Protein AF-A0A382VWQ9-F1 (afdb_monomer)

Radius of gyration: 24.29 Å; Cα contacts (8 Å, |Δi|>4): 145; chains: 1; bounding box: 54×50×61 Å

pLDDT: mean 84.87, std 8.92, range [50.97, 96.0]

Solvent-accessible surface area (backbone atoms only — not comparable to full-atom values): 10966 Å² total; per-residue (Å²): 132,63,51,61,53,52,34,53,33,26,43,61,72,69,50,54,58,64,64,40,56,69,62,52,49,75,75,44,41,83,85,56,46,65,60,52,50,49,40,50,57,38,24,76,74,66,79,39,64,62,52,74,70,57,49,43,72,78,39,71,85,63,73,88,60,89,69,90,72,61,56,67,60,38,51,55,52,28,43,56,52,33,52,50,51,53,50,51,50,50,53,53,53,28,52,53,31,36,74,76,59,33,67,69,51,15,52,53,51,44,54,56,50,49,54,48,49,51,59,73,66,50,68,71,68,76,74,52,70,78,81,47,44,62,62,54,50,52,53,53,49,53,57,72,70,45,91,56,83,73,40,82,27,53,72,76,84,43,68,71,57,27,70,75,61,21,21,53,49,94,88,69,84,86,80,92,84,72,68,91,91,72,80,118

Mean predicted aligned error: 11.01 Å

Foldseek 3Di:
DDLVLLLLLLCQVVFCVVVCVLQVLLLLDDDCNVVVVVQVVCCVVPVTGDHPVVCCVVPVPRDHDDHDDHSVVSSVVSLVVSLVVQVVVLVVVLVVCCVPVNDVRSVVSSVVVVVVSCVSSPRPNVPPCVVCVVVVVVVVVVLVPDPLVQQPEDAPPDVVCCVVVSYDDPPDDDDDDDDPPPPD

Nearest PDB structures (foldseek):
  4zc0-assembly1_A  TM=6.400E-01  e=3.750E-03  Helicobacter pylori

Sequence (184 aa):
VNYEVKLLNAVLDSGDYVSCQSENVGQVFLNYKDIWSFISGHYDKHSKTPAKSEIKAHFPDFEYLTTTEPLAYYIDQARQESMSAQTRELIVNTHEMLKSGGPKTALNFLLSNANKLVKETTNLKDTDLVGEWQDRVDELREISQSDNHGIVGVPSGISVIDAEFGGWQAGDFVILLGWTGVGK

InterPro domains:
  IPR027417 P-loop containing nucleoside triphosphate hydrolase [G3DSA:3.40.50.300] (132-184)

Secondary structure (DSSP, 8-state):
--HHHHHHHHHHHH--HHHHHHTTGGGT-SS-HHHHHHHHHHHHHHSSPPPHHHHHHH-TTPPP----S-HHHHHHHHHHHHHHHHHHHHHHHHHHHHHHHHHHHHHHHHHHHHHHHHHHHS------TTTTHHHHHHHHHHHHHSSSTT--SB--S-HHHHHHH-SBPTT--------TTS--

Organism: NCBI:txid408172

Structure (mmCIF, N/CA/C/O backbone):
data_AF-A0A382VWQ9-F1
#
_entry.id   AF-A0A382VWQ9-F1
#
loop_
_atom_site.group_PDB
_atom_site.id
_atom_site.type_symbol
_atom_site.label_atom_id
_atom_site.label_alt_id
_atom_site.label_comp_id
_atom_site.label_asym_id
_atom_site.label_entity_id
_atom_site.label_seq_id
_atom_site.pdbx_PDB_ins_code
_atom_site.Cartn_x
_atom_site.Cartn_y
_atom_site.Cartn_z
_atom_site.occupancy
_atom_site.B_iso_or_equiv
_atom_site.auth_seq_id
_atom_site.auth_comp_id
_atom_site.auth_asym_id
_atom_site.auth_atom_id
_atom_site.pdbx_PDB_model_num
ATOM 1 N N . VAL A 1 1 ? -11.677 16.359 6.443 1.00 59.44 1 VAL A N 1
ATOM 2 C CA . VAL A 1 1 ? -11.833 15.162 7.304 1.00 59.44 1 VAL A CA 1
ATOM 3 C C . VAL A 1 1 ? -10.890 14.094 6.787 1.00 59.44 1 VAL A C 1
ATOM 5 O O . VAL A 1 1 ? -10.944 13.813 5.594 1.00 59.44 1 VAL A O 1
ATOM 8 N N . ASN A 1 2 ? -10.002 13.585 7.640 1.00 85.44 2 ASN A N 1
ATOM 9 C CA . ASN A 1 2 ? -8.957 12.626 7.275 1.00 85.44 2 ASN A CA 1
ATOM 10 C C . ASN A 1 2 ? -9.575 11.289 6.808 1.00 85.44 2 ASN A C 1
ATOM 12 O O . ASN A 1 2 ? -10.508 10.796 7.444 1.00 85.44 2 ASN A O 1
ATOM 16 N N . TYR A 1 3 ? -9.092 10.728 5.694 1.00 88.88 3 TYR A N 1
ATOM 17 C CA . TYR A 1 3 ? -9.596 9.463 5.146 1.00 88.88 3 TYR A CA 1
ATOM 18 C C . TYR A 1 3 ? -9.337 8.285 6.097 1.00 88.88 3 TYR A C 1
ATOM 20 O O . TYR A 1 3 ? -10.183 7.403 6.211 1.00 88.88 3 TYR A O 1
ATOM 28 N N . GLU A 1 4 ? -8.227 8.309 6.843 1.00 90.62 4 GLU A N 1
ATOM 29 C CA . GLU A 1 4 ? -7.848 7.248 7.787 1.00 90.62 4 GLU A CA 1
ATOM 30 C C . GLU A 1 4 ? -8.859 7.134 8.929 1.00 90.62 4 GLU A C 1
ATOM 32 O O . GLU A 1 4 ? -9.309 6.042 9.263 1.00 90.62 4 GLU A O 1
ATOM 37 N N . VAL A 1 5 ? -9.291 8.276 9.473 1.00 90.94 5 VAL A N 1
ATOM 38 C CA . VAL A 1 5 ? -10.292 8.336 10.548 1.00 90.94 5 VAL A CA 1
ATOM 39 C C . VAL A 1 5 ? -11.646 7.823 10.060 1.00 90.94 5 VAL A C 1
ATOM 41 O O . VAL A 1 5 ? -12.319 7.083 10.778 1.00 90.94 5 VAL A O 1
ATOM 44 N N . LYS A 1 6 ? -12.051 8.176 8.832 1.00 90.88 6 LYS A N 1
ATOM 45 C CA . LYS A 1 6 ? -13.298 7.670 8.235 1.00 90.88 6 LYS A CA 1
ATOM 46 C C . LYS A 1 6 ? -13.264 6.156 8.069 1.00 90.88 6 LYS A C 1
ATOM 48 O O . LYS A 1 6 ? -14.212 5.490 8.468 1.00 90.88 6 LYS A O 1
ATOM 53 N N . LEU A 1 7 ? -12.170 5.629 7.523 1.00 90.81 7 LEU A N 1
ATOM 54 C CA . LEU A 1 7 ? -11.991 4.199 7.314 1.00 90.81 7 LEU A CA 1
ATOM 55 C C . LEU A 1 7 ? -11.993 3.438 8.645 1.00 90.81 7 LEU A C 1
ATOM 57 O O . LEU A 1 7 ? -12.735 2.475 8.783 1.00 90.81 7 LEU A O 1
ATOM 61 N N . LEU A 1 8 ? -11.248 3.899 9.654 1.00 91.12 8 LEU A N 1
ATOM 62 C CA . LEU A 1 8 ? -11.248 3.269 10.979 1.00 91.12 8 LEU A CA 1
ATOM 63 C C . LEU A 1 8 ? -12.646 3.248 11.603 1.00 91.12 8 LEU A C 1
ATOM 65 O O . LEU A 1 8 ? -13.060 2.222 12.134 1.00 91.12 8 LEU A O 1
ATOM 69 N N . ASN A 1 9 ? -13.405 4.341 11.502 1.00 90.38 9 ASN A N 1
ATOM 70 C CA . ASN A 1 9 ? -14.786 4.348 11.981 1.00 90.38 9 ASN A CA 1
ATOM 71 C C . ASN A 1 9 ? -15.680 3.377 11.188 1.00 90.38 9 ASN A C 1
ATOM 73 O O . ASN A 1 9 ? -16.457 2.661 11.812 1.00 90.38 9 ASN A O 1
ATOM 77 N N . ALA A 1 10 ? -15.517 3.273 9.863 1.00 90.44 10 ALA A N 1
ATOM 78 C CA . ALA A 1 10 ? -16.259 2.319 9.030 1.00 90.44 10 ALA A CA 1
ATOM 79 C C . ALA A 1 10 ? -15.973 0.859 9.415 1.00 90.44 10 ALA A C 1
ATOM 81 O O . ALA A 1 10 ? -16.886 0.032 9.465 1.00 90.44 10 ALA A O 1
ATOM 82 N N . VAL A 1 11 ? -14.716 0.535 9.734 1.00 90.38 11 VAL A N 1
ATOM 83 C CA . VAL A 1 11 ? -14.319 -0.798 10.220 1.00 90.38 11 VAL A CA 1
ATOM 84 C C . VAL A 1 11 ? -14.976 -1.104 11.564 1.00 90.38 11 VAL A C 1
ATOM 86 O O . VAL A 1 11 ? -15.467 -2.209 11.784 1.00 90.38 11 VAL A O 1
ATOM 89 N N . LEU A 1 12 ? -15.018 -0.126 12.469 1.00 88.69 12 LEU A N 1
ATOM 90 C CA . LEU A 1 12 ? -15.629 -0.300 13.788 1.00 88.69 12 LEU A CA 1
ATOM 91 C C . LEU A 1 12 ? -17.156 -0.397 13.728 1.00 88.69 12 LEU A C 1
ATOM 93 O O . LEU A 1 12 ? -17.739 -1.107 14.543 1.00 88.69 12 LEU A O 1
ATOM 97 N N . ASP A 1 13 ? -17.789 0.306 12.788 1.00 87.38 13 ASP A N 1
ATOM 98 C CA . ASP A 1 13 ? -19.239 0.273 12.573 1.00 87.38 13 ASP A CA 1
ATOM 99 C C . ASP A 1 13 ? -19.692 -1.036 11.915 1.00 87.38 13 ASP A C 1
ATOM 101 O O . ASP A 1 13 ? -20.676 -1.635 12.346 1.00 87.38 13 ASP A O 1
ATOM 105 N N . SER A 1 14 ? -18.967 -1.501 10.895 1.00 86.31 14 SER A N 1
ATOM 106 C CA . SER A 1 14 ? -19.277 -2.753 10.192 1.00 86.31 14 SER A CA 1
ATOM 107 C C . SER A 1 14 ? -18.896 -3.999 10.995 1.00 86.31 14 SER A C 1
ATOM 109 O O . SER A 1 14 ? -19.592 -5.010 10.933 1.00 86.31 14 SER A O 1
ATOM 111 N N . GLY A 1 15 ? -17.790 -3.941 11.743 1.00 83.50 15 GLY A N 1
ATOM 112 C CA . GLY A 1 15 ? -17.202 -5.096 12.421 1.00 83.50 15 GLY A CA 1
ATOM 113 C C . GLY A 1 15 ? -16.550 -6.114 11.480 1.00 83.50 15 GLY A C 1
ATOM 114 O O . GLY A 1 15 ? -16.093 -7.157 11.949 1.00 83.50 15 GLY A O 1
ATOM 115 N N . ASP A 1 16 ? -16.482 -5.826 10.179 1.00 84.31 16 ASP A N 1
ATOM 116 C CA . ASP A 1 16 ? -15.959 -6.739 9.166 1.00 84.31 16 ASP A CA 1
ATOM 117 C C . ASP A 1 16 ? -14.444 -6.573 8.991 1.00 84.31 16 ASP A C 1
ATOM 119 O O . ASP A 1 16 ? -13.941 -5.937 8.065 1.00 84.31 16 ASP A O 1
ATOM 123 N N . TYR A 1 17 ? -13.701 -7.142 9.938 1.00 86.25 17 TYR A N 1
ATOM 124 C CA . TYR A 1 17 ? -12.242 -7.168 9.875 1.00 86.25 17 TYR A CA 1
ATOM 125 C C . TYR A 1 17 ? -11.716 -8.087 8.765 1.00 86.25 17 TYR A C 1
ATOM 127 O O . TYR A 1 17 ? -10.668 -7.803 8.188 1.00 86.25 17 TYR A O 1
ATOM 135 N N . VAL A 1 18 ? -12.433 -9.174 8.460 1.00 84.44 18 VAL A N 1
ATOM 136 C CA . VAL A 1 18 ? -11.988 -10.193 7.498 1.00 84.44 18 VAL A CA 1
ATOM 137 C C . VAL A 1 18 ? -11.861 -9.581 6.111 1.00 84.44 18 VAL A C 1
ATOM 139 O O . VAL A 1 18 ? -10.798 -9.701 5.503 1.00 84.44 18 VAL A O 1
ATOM 142 N N . SER A 1 19 ? -12.882 -8.843 5.665 1.00 83.50 19 SER A N 1
ATOM 143 C CA . SER A 1 19 ? -12.830 -8.132 4.385 1.00 83.50 19 SER A CA 1
ATOM 144 C C . SER A 1 19 ? -11.697 -7.107 4.353 1.00 83.50 19 SER A C 1
ATOM 146 O O . SER A 1 19 ? -10.987 -7.000 3.361 1.00 83.50 19 SER A O 1
ATOM 148 N N . CYS A 1 20 ? -11.435 -6.390 5.451 1.00 84.94 20 CYS A N 1
ATOM 149 C CA . CYS A 1 20 ? -10.292 -5.473 5.509 1.00 84.94 20 CYS A CA 1
ATOM 150 C C . CYS A 1 20 ? -8.934 -6.179 5.436 1.00 84.94 20 CYS A C 1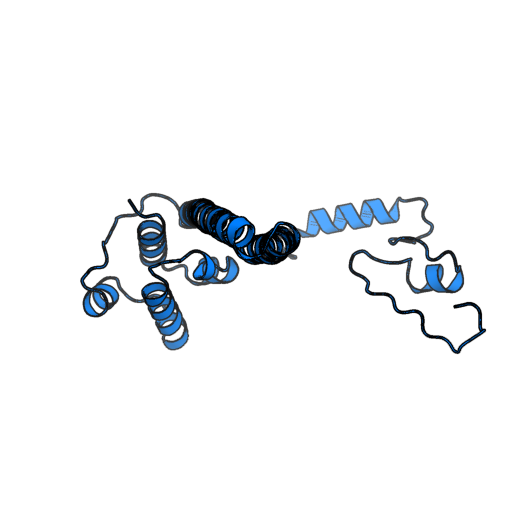
ATOM 152 O O . CYS A 1 20 ? -7.969 -5.607 4.920 1.00 84.94 20 CYS A O 1
ATOM 154 N N . GLN A 1 21 ? -8.834 -7.392 5.975 1.00 82.31 21 GLN A N 1
ATOM 155 C CA . GLN A 1 21 ? -7.600 -8.160 5.956 1.00 82.31 21 GLN A CA 1
ATOM 156 C C . GLN A 1 21 ? -7.326 -8.753 4.573 1.00 82.31 21 GLN A C 1
ATOM 158 O O . GLN A 1 21 ? -6.201 -8.613 4.093 1.00 82.31 21 GLN A O 1
ATOM 163 N N . SER A 1 22 ? -8.336 -9.321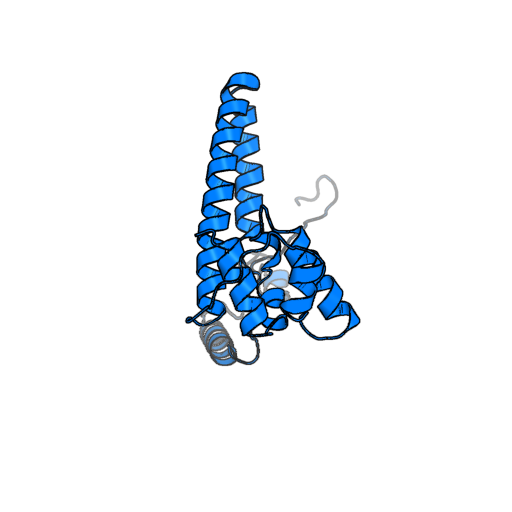 3.902 1.00 79.25 22 SER A N 1
ATOM 164 C CA . SER A 1 22 ? -8.213 -9.772 2.503 1.00 79.25 22 SER A CA 1
ATOM 165 C C . SER A 1 22 ? -7.846 -8.619 1.570 1.00 79.25 22 SER A C 1
ATOM 167 O O . SER A 1 22 ? -7.093 -8.771 0.616 1.00 79.25 22 SER A O 1
ATOM 169 N N . GLU A 1 23 ? -8.325 -7.423 1.891 1.00 80.25 23 GLU A N 1
ATOM 170 C CA . GLU A 1 23 ? -8.054 -6.196 1.154 1.00 80.25 23 GLU A CA 1
ATOM 171 C C . GLU A 1 23 ? -6.753 -5.478 1.564 1.00 80.25 23 GLU A C 1
ATOM 173 O O . GLU A 1 23 ? -6.473 -4.384 1.069 1.00 80.25 23 GLU A O 1
ATOM 178 N N . ASN A 1 24 ? -5.954 -6.069 2.461 1.00 81.50 24 ASN A N 1
ATOM 179 C CA . ASN A 1 24 ? -4.677 -5.539 2.955 1.00 81.50 24 ASN A CA 1
ATOM 180 C C . ASN A 1 24 ? -4.737 -4.056 3.386 1.00 81.50 24 ASN A C 1
ATOM 182 O O . ASN A 1 24 ? -3.814 -3.265 3.167 1.00 81.50 24 ASN A O 1
ATOM 186 N N . VAL A 1 25 ? -5.839 -3.668 4.033 1.00 85.19 25 VAL A N 1
ATOM 187 C CA . VAL A 1 25 ? -6.146 -2.274 4.397 1.00 85.19 25 VAL A CA 1
ATOM 188 C C . VAL A 1 25 ? -5.096 -1.664 5.339 1.00 85.19 25 VAL A C 1
ATOM 190 O O . VAL A 1 25 ? -4.914 -0.449 5.371 1.00 85.19 25 VAL A O 1
ATOM 193 N N . GLY A 1 26 ? -4.325 -2.490 6.051 1.00 82.94 26 GLY A N 1
ATOM 194 C CA . GLY A 1 26 ? -3.261 -2.037 6.949 1.00 82.94 26 GLY A CA 1
ATOM 195 C C . GLY A 1 26 ? -2.188 -1.156 6.295 1.00 82.94 26 GLY A C 1
ATOM 196 O O . GLY A 1 26 ? -1.625 -0.297 6.973 1.00 82.94 26 GLY A O 1
ATOM 197 N N . GLN A 1 27 ? -1.925 -1.312 4.991 1.00 82.81 27 GLN A N 1
ATOM 198 C CA . GLN A 1 27 ? -0.928 -0.497 4.272 1.00 82.81 27 GLN A CA 1
ATOM 199 C C . GLN A 1 27 ? -1.409 0.926 3.966 1.00 82.81 27 GLN A C 1
ATOM 201 O O . GLN A 1 27 ? -0.611 1.805 3.651 1.00 82.81 27 GLN A O 1
ATOM 206 N N . VAL A 1 28 ? -2.717 1.163 4.061 1.00 86.62 28 VAL A N 1
ATOM 207 C CA . VAL A 1 28 ? -3.342 2.437 3.701 1.00 86.62 28 VAL A CA 1
ATOM 208 C C . VAL A 1 28 ? -3.108 3.501 4.777 1.00 86.62 28 VAL A C 1
ATOM 210 O O . VAL A 1 28 ? -3.023 4.691 4.462 1.00 86.62 28 VAL A O 1
ATOM 213 N N . PHE A 1 29 ? -2.973 3.088 6.038 1.00 89.56 29 PHE A N 1
ATOM 214 C CA . PHE A 1 29 ? -2.760 3.994 7.163 1.00 89.56 29 PHE A CA 1
ATOM 215 C C . PHE A 1 29 ? -1.327 4.516 7.179 1.00 89.56 29 PHE A C 1
ATOM 217 O O . PHE A 1 29 ? -0.384 3.733 7.230 1.00 89.56 29 PHE A O 1
ATOM 224 N N . LEU A 1 30 ? -1.151 5.833 7.190 1.00 86.25 30 LEU A N 1
ATOM 225 C CA . LEU A 1 30 ? 0.144 6.490 7.338 1.00 86.25 30 LEU A CA 1
ATOM 226 C C . LEU A 1 30 ? 0.352 6.941 8.783 1.00 86.25 30 LEU A C 1
ATOM 228 O O . LEU A 1 30 ? 1.409 6.672 9.352 1.00 86.25 30 LEU A O 1
ATOM 232 N N . ASN A 1 31 ? -0.665 7.566 9.385 1.00 88.44 31 ASN A N 1
ATOM 233 C CA . ASN A 1 31 ? -0.569 8.183 10.709 1.00 88.44 31 ASN A CA 1
ATOM 234 C C . ASN A 1 31 ? -1.266 7.370 11.806 1.00 88.44 31 ASN A C 1
ATOM 236 O O . ASN A 1 31 ? -0.809 7.397 12.941 1.00 88.44 31 ASN A O 1
ATOM 240 N N . TYR A 1 32 ? -2.323 6.622 11.477 1.00 90.19 32 TYR A N 1
ATOM 241 C CA . TYR A 1 32 ? -3.107 5.844 12.450 1.00 90.19 32 TYR A CA 1
ATOM 242 C C . TYR A 1 32 ? -2.791 4.334 12.436 1.00 90.19 32 TYR A C 1
ATOM 244 O O . TYR A 1 32 ? -3.661 3.485 12.659 1.00 90.19 32 TYR A O 1
ATOM 252 N N . LYS A 1 33 ? -1.532 3.973 12.143 1.00 90.00 33 LYS A N 1
ATOM 253 C CA . LYS A 1 33 ? -1.067 2.569 12.113 1.00 90.00 33 LYS A CA 1
ATOM 254 C C . LYS A 1 33 ? -1.152 1.886 13.478 1.00 90.00 33 LYS A C 1
ATOM 256 O O . LYS A 1 33 ? -1.355 0.676 13.555 1.00 90.00 33 LYS A O 1
ATOM 261 N N . ASP A 1 34 ? -0.974 2.648 14.545 1.00 91.06 34 ASP A N 1
ATOM 262 C CA . ASP A 1 34 ? -1.082 2.220 15.937 1.00 91.06 34 ASP A CA 1
ATOM 263 C C . ASP A 1 34 ? -2.503 1.757 16.287 1.00 91.06 34 ASP A C 1
ATOM 265 O O . ASP A 1 34 ? -2.676 0.661 16.826 1.00 91.06 34 ASP A O 1
ATOM 269 N N . ILE A 1 35 ? -3.519 2.527 15.890 1.00 91.06 35 ILE A N 1
ATOM 270 C CA . ILE A 1 35 ? -4.930 2.176 16.088 1.00 91.06 35 ILE A CA 1
ATOM 271 C C . ILE A 1 35 ? -5.283 0.924 15.283 1.00 91.06 35 ILE A C 1
ATOM 273 O O . ILE A 1 35 ? -5.888 -0.005 15.819 1.00 91.06 35 ILE A O 1
ATOM 277 N N . TRP A 1 36 ? -4.863 0.849 14.016 1.00 91.38 36 TRP A N 1
ATOM 278 C CA . TRP A 1 36 ? -5.079 -0.351 13.201 1.00 91.38 36 TRP A CA 1
ATOM 279 C C . TRP A 1 36 ? -4.398 -1.595 13.794 1.00 91.38 36 TRP A C 1
ATOM 281 O O . TRP A 1 36 ? -4.982 -2.682 13.814 1.00 91.38 36 TRP A O 1
ATOM 291 N N . SER A 1 37 ? -3.181 -1.441 14.322 1.00 90.94 37 SER A N 1
ATOM 292 C CA . SER A 1 37 ? -2.446 -2.529 14.979 1.00 90.94 37 SER A CA 1
ATOM 293 C C . SER A 1 37 ? -3.148 -2.999 16.253 1.00 90.94 37 SER A C 1
ATOM 295 O O . SER A 1 37 ? -3.191 -4.199 16.523 1.00 90.94 37 SER A O 1
ATOM 297 N N . PHE A 1 38 ? -3.750 -2.081 17.014 1.00 91.12 38 PHE A N 1
ATOM 298 C CA . PHE A 1 38 ? -4.579 -2.421 18.169 1.00 91.12 38 PHE A CA 1
ATOM 299 C C . PHE A 1 38 ? -5.838 -3.199 17.764 1.00 91.12 38 PHE A C 1
ATOM 301 O O . PHE A 1 38 ? -6.138 -4.229 18.367 1.00 91.12 38 PHE A O 1
ATOM 308 N N . ILE A 1 39 ? -6.541 -2.755 16.715 1.00 90.12 39 ILE A N 1
ATOM 309 C CA . ILE A 1 39 ? -7.722 -3.450 16.177 1.00 90.12 39 ILE A CA 1
ATOM 310 C C . ILE A 1 39 ? -7.356 -4.864 15.725 1.00 90.12 39 ILE A C 1
ATOM 312 O O . ILE A 1 39 ? -8.021 -5.818 16.126 1.00 90.12 39 ILE A O 1
ATOM 316 N N . SER A 1 40 ? -6.278 -4.994 14.950 1.00 89.19 40 SER A N 1
ATOM 317 C CA . SER A 1 40 ? -5.781 -6.283 14.459 1.00 89.19 40 SER A CA 1
ATOM 318 C C . SER A 1 40 ? -5.418 -7.211 15.618 1.00 89.19 40 SER A C 1
ATOM 320 O O . SER A 1 40 ? -5.946 -8.312 15.718 1.00 89.19 40 SER A O 1
ATOM 322 N N . GLY A 1 41 ? -4.622 -6.731 16.579 1.00 89.56 41 GLY A N 1
ATOM 323 C CA . GLY A 1 41 ? -4.218 -7.532 17.735 1.00 89.56 41 GLY A CA 1
ATOM 324 C C . GLY A 1 41 ? -5.374 -7.918 18.667 1.00 89.56 41 GLY A C 1
ATOM 325 O O . GLY A 1 41 ? -5.314 -8.961 19.320 1.00 89.56 41 GLY A O 1
ATOM 326 N N . HIS A 1 42 ? -6.430 -7.104 18.747 1.00 90.56 42 HIS A N 1
ATOM 327 C CA . HIS A 1 42 ? -7.647 -7.461 19.476 1.00 90.56 42 HIS A CA 1
ATOM 328 C C . HIS A 1 42 ? -8.451 -8.529 18.724 1.00 90.56 42 HIS A 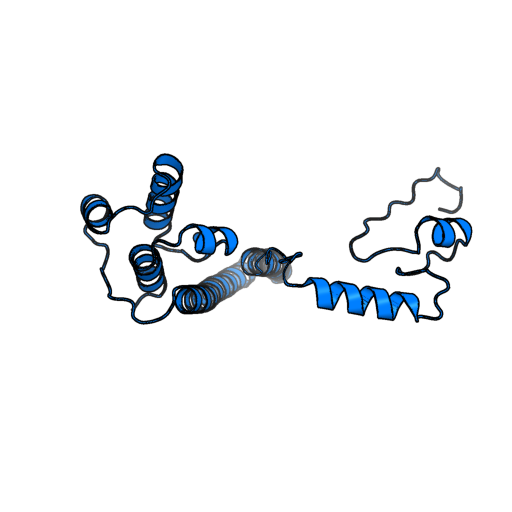C 1
ATOM 330 O O . HIS A 1 42 ? -8.914 -9.491 19.340 1.00 90.56 42 HIS A O 1
ATOM 336 N N . TYR A 1 43 ? -8.585 -8.393 17.402 1.00 89.75 43 TYR A N 1
ATOM 337 C CA . TYR A 1 43 ? -9.262 -9.382 16.568 1.00 89.75 43 TYR A CA 1
ATOM 338 C C . TYR A 1 43 ? -8.540 -10.735 16.597 1.00 89.75 43 TYR A C 1
ATOM 340 O O . TYR A 1 43 ? -9.190 -11.757 16.791 1.00 89.75 43 TYR A O 1
ATOM 348 N N . ASP A 1 44 ? -7.210 -10.755 16.541 1.00 87.88 44 ASP A N 1
ATOM 349 C CA . ASP A 1 44 ? -6.418 -11.989 16.620 1.00 87.88 44 ASP A CA 1
ATOM 350 C C . ASP A 1 44 ? -6.628 -12.745 17.944 1.00 87.88 44 ASP A C 1
ATOM 352 O O . ASP A 1 44 ? -6.631 -13.974 17.979 1.00 87.88 44 ASP A O 1
ATOM 356 N N . LYS A 1 45 ? -6.825 -12.020 19.053 1.00 90.44 45 LYS A N 1
ATOM 357 C CA . LYS A 1 45 ? -6.998 -12.612 20.391 1.00 90.44 45 LYS A CA 1
ATOM 358 C C . LYS A 1 45 ? -8.436 -13.001 20.714 1.00 90.44 45 LYS A C 1
ATOM 360 O O . LYS A 1 45 ? -8.656 -13.950 21.463 1.00 90.44 45 LYS A O 1
ATOM 365 N N . HIS A 1 46 ? -9.402 -12.235 20.217 1.00 88.88 46 HIS A N 1
ATOM 366 C CA . HIS A 1 46 ? -10.802 -12.330 20.638 1.00 88.88 46 HIS A CA 1
ATOM 367 C C . HIS A 1 46 ? -11.767 -12.651 19.489 1.00 88.88 46 HIS A C 1
ATOM 369 O O . HIS A 1 46 ? -12.971 -12.744 19.726 1.00 88.88 46 HIS A O 1
ATOM 375 N N . SER A 1 47 ? -11.260 -12.796 18.260 1.00 86.81 47 SER A N 1
ATOM 376 C CA . SER A 1 47 ? -12.021 -13.014 17.017 1.00 86.81 47 SER A CA 1
ATOM 377 C C . SER A 1 47 ? -13.154 -12.004 16.817 1.00 86.81 47 SER A C 1
ATOM 379 O O . SER A 1 47 ? -14.198 -12.316 16.246 1.00 86.81 47 SER A O 1
ATOM 381 N N . LYS A 1 48 ? -12.971 -10.792 17.350 1.00 86.69 48 LYS A N 1
ATOM 382 C CA . LYS A 1 48 ? -13.956 -9.715 17.312 1.00 86.69 48 LYS A CA 1
ATOM 383 C C . LYS A 1 48 ? -13.263 -8.362 17.316 1.00 86.69 48 LYS A C 1
ATOM 385 O O . LYS A 1 48 ? -12.263 -8.171 18.012 1.00 86.69 48 LYS A O 1
ATOM 390 N N . THR A 1 49 ? -13.815 -7.415 16.566 1.00 87.81 49 THR A N 1
ATOM 391 C CA . THR A 1 49 ? -13.347 -6.029 16.579 1.00 87.81 49 THR A CA 1
ATOM 392 C C . THR A 1 49 ? -13.568 -5.400 17.963 1.00 87.81 49 THR A C 1
ATOM 394 O O . THR A 1 49 ? -14.563 -5.700 18.636 1.00 87.81 49 THR A O 1
ATOM 397 N N . PRO A 1 50 ? -12.633 -4.558 18.438 1.00 88.12 50 PRO A N 1
ATOM 398 C CA . PRO A 1 50 ? -12.781 -3.874 19.717 1.00 88.12 50 PRO A CA 1
ATOM 399 C C . PRO A 1 50 ? -13.965 -2.901 19.678 1.00 88.12 50 PRO A C 1
ATOM 401 O O . PRO A 1 50 ? -14.272 -2.296 18.650 1.00 88.12 50 PRO A O 1
ATOM 404 N N . ALA A 1 51 ? -14.625 -2.719 20.821 1.00 87.06 51 ALA A N 1
ATOM 405 C CA . ALA A 1 51 ? -15.692 -1.734 20.940 1.00 87.06 51 ALA A CA 1
ATOM 406 C C . ALA A 1 51 ? -15.133 -0.302 20.868 1.00 87.06 51 ALA A C 1
ATOM 408 O O . ALA A 1 51 ? -14.035 -0.029 21.359 1.00 87.06 51 ALA A O 1
ATOM 409 N N . LYS A 1 52 ? -15.930 0.648 20.357 1.00 86.06 52 LYS A N 1
ATOM 410 C CA . LYS A 1 52 ? -15.568 2.081 20.336 1.00 86.06 52 LYS A CA 1
ATOM 411 C C . LYS A 1 52 ? -15.189 2.619 21.725 1.00 86.06 52 LYS A C 1
ATOM 413 O O . LYS A 1 52 ? -14.330 3.484 21.835 1.00 86.06 52 LYS A O 1
ATOM 418 N N . SER A 1 53 ? -15.793 2.094 22.793 1.00 83.75 53 SER A N 1
ATOM 419 C CA . SER A 1 53 ? -15.443 2.454 24.174 1.00 83.75 53 SER A CA 1
ATOM 420 C C . SER A 1 53 ? -14.013 2.065 24.552 1.00 83.75 53 SER A C 1
ATOM 422 O O . SER A 1 53 ? -13.348 2.828 25.244 1.00 83.75 53 SER A O 1
ATOM 424 N N . GLU A 1 54 ? -13.541 0.911 24.078 1.00 86.81 54 GLU A N 1
ATOM 425 C CA . GLU A 1 54 ? -12.203 0.396 24.375 1.00 86.81 54 GLU A CA 1
ATOM 426 C C . GLU A 1 54 ? -11.135 1.199 23.632 1.00 86.81 54 GLU A C 1
ATOM 428 O O . GLU A 1 54 ? -10.139 1.624 24.213 1.00 86.81 54 GLU A O 1
ATOM 433 N N . ILE A 1 55 ? -11.396 1.520 22.360 1.00 87.62 55 ILE A N 1
ATOM 434 C CA . ILE A 1 55 ? -10.521 2.411 21.591 1.00 87.62 55 ILE A CA 1
ATOM 435 C C . ILE A 1 55 ? -10.474 3.790 22.236 1.00 87.62 55 ILE A C 1
ATOM 437 O O . ILE A 1 55 ? -9.402 4.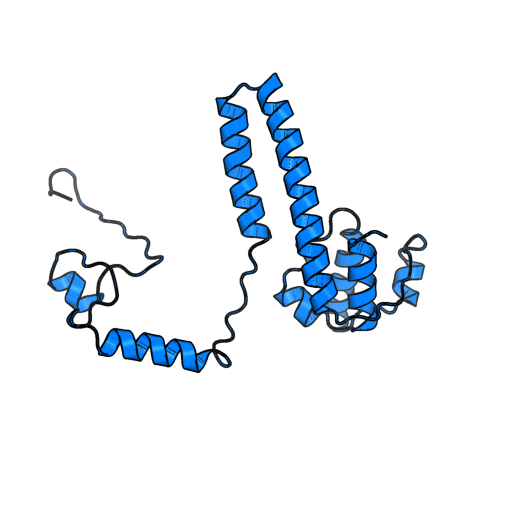367 22.319 1.00 87.62 55 ILE A O 1
ATOM 441 N N . LYS A 1 56 ? -11.587 4.308 22.763 1.00 87.44 56 LYS A N 1
ATOM 442 C CA . LYS A 1 56 ? -11.604 5.617 23.428 1.00 87.44 56 LYS A CA 1
ATOM 443 C C . LYS A 1 56 ? -10.777 5.627 24.714 1.00 87.44 56 LYS A C 1
ATOM 445 O O . LYS A 1 56 ? -10.211 6.661 25.053 1.00 87.44 56 LYS A O 1
ATOM 450 N N . ALA A 1 57 ? -10.710 4.500 25.421 1.00 87.88 57 ALA A N 1
ATOM 451 C CA . ALA A 1 57 ? -9.879 4.366 26.611 1.00 87.88 57 ALA A CA 1
ATOM 452 C C . ALA A 1 57 ? -8.380 4.363 26.263 1.00 87.88 57 ALA A C 1
ATOM 454 O O . ALA A 1 57 ? -7.591 4.989 26.968 1.00 87.88 57 ALA A O 1
ATOM 455 N N . HIS A 1 58 ? -7.999 3.702 25.167 1.00 87.31 58 HIS A N 1
ATOM 456 C CA . HIS A 1 58 ? -6.606 3.610 24.716 1.00 87.31 58 HIS A CA 1
ATOM 457 C C . HIS A 1 58 ? -6.132 4.808 23.875 1.00 87.31 58 HIS A C 1
ATOM 459 O O . HIS A 1 58 ? -4.964 5.180 23.947 1.00 87.31 58 HIS A O 1
ATOM 465 N N . PHE A 1 59 ? -7.036 5.426 23.117 1.00 89.88 59 PHE A N 1
ATOM 466 C CA . PHE A 1 59 ? -6.793 6.530 22.188 1.00 89.88 59 PHE A CA 1
ATOM 467 C C . PHE A 1 59 ? -7.849 7.632 22.405 1.00 89.88 59 PHE A C 1
ATOM 469 O O . PHE A 1 59 ? -8.830 7.720 21.659 1.00 89.88 59 PHE A O 1
ATOM 476 N N . PRO A 1 60 ? -7.677 8.483 23.435 1.00 84.00 60 PRO A N 1
ATOM 477 C CA . PRO A 1 60 ? -8.656 9.514 23.794 1.00 84.00 60 PRO A CA 1
ATOM 478 C C . PRO A 1 60 ? -8.852 10.575 22.707 1.00 84.00 60 PRO A C 1
ATOM 480 O O . PRO A 1 60 ? -9.948 11.117 22.572 1.00 84.00 60 PRO A O 1
ATOM 483 N N . ASP A 1 61 ? -7.800 10.835 21.928 1.00 85.19 61 ASP A N 1
ATOM 484 C CA . ASP A 1 61 ? -7.771 11.847 20.868 1.00 85.19 61 ASP A CA 1
ATOM 485 C C . ASP A 1 61 ? -8.379 11.351 19.542 1.00 85.19 61 ASP A C 1
ATOM 487 O O . ASP A 1 61 ? -8.436 12.097 18.563 1.00 85.19 61 ASP A O 1
ATOM 491 N N . PHE A 1 62 ? -8.830 10.091 19.476 1.00 87.00 62 PHE A N 1
ATOM 492 C CA . PHE A 1 62 ? -9.436 9.543 18.268 1.00 87.00 62 PHE A CA 1
ATOM 493 C C . PHE A 1 62 ? -10.842 10.117 18.036 1.00 87.00 62 PHE A C 1
ATOM 495 O O . PHE A 1 62 ? -11.723 10.045 18.896 1.00 87.00 62 PHE A O 1
ATOM 502 N N . GLU A 1 63 ? -11.060 10.674 16.844 1.00 85.75 63 GLU A N 1
ATOM 503 C CA . GLU A 1 63 ? -12.337 11.267 16.452 1.00 85.75 63 GLU A CA 1
ATOM 504 C C . GLU A 1 63 ? -13.323 10.185 15.985 1.00 85.75 63 GLU A C 1
ATOM 506 O O . GLU A 1 63 ? -13.054 9.408 15.064 1.00 85.75 63 GLU A O 1
ATOM 511 N N . TYR A 1 64 ? -14.500 10.159 16.609 1.00 83.69 64 TYR A N 1
ATOM 512 C CA . TYR A 1 64 ? -15.566 9.226 16.262 1.00 83.69 64 TYR A CA 1
ATOM 513 C C . TYR A 1 64 ? -16.533 9.865 15.280 1.00 83.69 64 TYR A C 1
ATOM 515 O O . TYR A 1 64 ? -17.189 10.860 15.590 1.00 83.69 64 TYR A O 1
ATOM 523 N N . LEU A 1 65 ? -16.643 9.250 14.111 1.00 84.62 65 LEU A N 1
ATOM 524 C CA . LEU A 1 65 ? -17.517 9.684 13.033 1.00 84.62 65 LEU A CA 1
ATOM 525 C C . LEU A 1 65 ? -18.573 8.612 12.780 1.00 84.62 65 LEU A C 1
ATOM 527 O O . LEU A 1 65 ? -18.302 7.419 12.911 1.00 84.62 65 LEU A O 1
ATOM 531 N N . THR A 1 66 ? -19.773 9.041 12.399 1.00 76.75 66 THR A N 1
ATOM 532 C CA . THR A 1 66 ? -20.790 8.125 11.880 1.00 76.75 66 THR A CA 1
ATOM 533 C C . THR A 1 66 ? -20.529 7.913 10.401 1.00 76.75 66 THR A C 1
ATOM 535 O O . THR A 1 66 ? -20.505 8.875 9.629 1.00 76.75 66 THR A O 1
ATOM 538 N N . THR A 1 67 ? -20.334 6.660 10.010 1.00 80.31 67 THR A N 1
ATOM 539 C CA . THR A 1 67 ? -20.207 6.284 8.605 1.00 80.31 67 THR A CA 1
ATOM 540 C C . THR A 1 67 ? -21.573 5.884 8.051 1.00 80.31 67 THR A C 1
ATOM 542 O O . THR A 1 67 ? -22.340 5.187 8.710 1.00 80.31 67 THR A O 1
ATOM 545 N N . THR A 1 68 ? -21.934 6.421 6.884 1.00 83.06 68 THR A N 1
ATOM 546 C CA . THR A 1 68 ? -23.247 6.190 6.247 1.00 83.06 68 THR A CA 1
ATOM 547 C C . THR A 1 68 ? -23.155 5.277 5.033 1.00 83.06 68 THR A C 1
ATOM 549 O O . THR A 1 68 ? -24.155 4.682 4.648 1.00 83.06 68 THR A O 1
ATOM 552 N N . GLU A 1 69 ? -21.967 5.181 4.436 1.00 88.88 69 GLU A N 1
ATOM 553 C CA . GLU A 1 69 ? -21.703 4.378 3.244 1.00 88.88 69 GLU A CA 1
ATOM 554 C C . GLU A 1 69 ? -21.183 2.974 3.606 1.00 88.88 69 GLU A C 1
ATOM 556 O O . GLU A 1 69 ? -20.736 2.748 4.735 1.00 88.88 69 GLU A O 1
ATOM 561 N N . PRO A 1 70 ? -21.195 2.017 2.661 1.00 87.19 70 PRO A N 1
ATOM 562 C CA . PRO A 1 70 ? -20.598 0.701 2.865 1.00 87.19 70 PRO A CA 1
ATOM 563 C C . PRO A 1 70 ? -19.084 0.765 3.115 1.00 87.19 70 PRO A C 1
ATOM 565 O O . PRO A 1 70 ? -18.384 1.626 2.583 1.00 87.19 70 PRO A O 1
ATOM 568 N N . LEU A 1 71 ? -18.556 -0.216 3.854 1.00 87.75 71 LEU A N 1
ATOM 569 C CA . LEU A 1 71 ? -17.123 -0.338 4.148 1.00 87.75 71 LEU A CA 1
ATOM 570 C C . LEU A 1 71 ? -16.248 -0.301 2.881 1.00 87.75 71 LEU A C 1
ATOM 572 O O . LEU A 1 71 ? -15.252 0.418 2.856 1.00 87.75 71 LEU A O 1
ATOM 576 N N . ALA A 1 72 ? -16.655 -1.009 1.822 1.00 87.62 72 ALA A N 1
ATOM 577 C CA . ALA A 1 72 ? -15.928 -1.069 0.551 1.00 87.62 72 ALA A CA 1
ATOM 578 C C . ALA A 1 72 ? -15.664 0.323 -0.054 1.00 87.62 72 ALA A C 1
ATOM 580 O O . ALA A 1 72 ? -14.551 0.610 -0.488 1.00 87.62 72 ALA A O 1
ATOM 581 N N . TYR A 1 73 ? -16.646 1.231 0.013 1.00 89.38 73 TYR A N 1
ATOM 582 C CA . TYR A 1 73 ? -16.486 2.605 -0.470 1.00 89.38 73 TYR A CA 1
ATOM 583 C C . TYR A 1 73 ? -15.369 3.346 0.279 1.00 89.38 73 TYR A C 1
ATOM 585 O O . TYR A 1 73 ? -14.549 4.041 -0.325 1.00 89.38 73 TYR A O 1
ATOM 593 N N . TYR A 1 74 ? -15.304 3.183 1.604 1.00 90.00 74 TYR A N 1
ATOM 594 C CA . TYR A 1 74 ? -14.255 3.807 2.406 1.00 90.00 74 TYR A CA 1
ATOM 595 C C . TYR A 1 74 ? -12.885 3.178 2.169 1.00 90.00 74 TYR A C 1
ATOM 597 O O . TYR A 1 74 ? -11.892 3.903 2.223 1.00 90.00 74 TYR A O 1
ATOM 605 N N . ILE A 1 75 ? -12.814 1.873 1.890 1.00 89.12 75 ILE A N 1
ATOM 606 C CA . ILE A 1 75 ? -11.557 1.209 1.533 1.00 89.12 75 ILE A CA 1
ATOM 607 C C . ILE A 1 75 ? -11.020 1.774 0.214 1.00 89.12 75 ILE A C 1
ATOM 609 O O . ILE A 1 75 ? -9.866 2.205 0.166 1.00 89.12 75 ILE A O 1
ATOM 613 N N . ASP A 1 76 ? -11.853 1.852 -0.824 1.00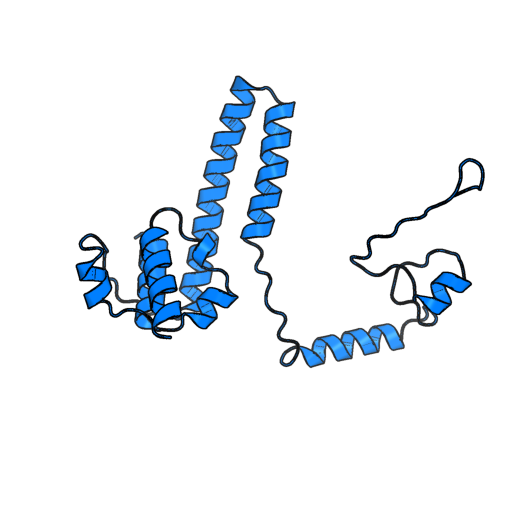 87.88 76 ASP A N 1
ATOM 614 C CA . ASP A 1 76 ? -11.452 2.391 -2.128 1.00 87.88 76 ASP A CA 1
ATOM 615 C C . ASP A 1 76 ? -11.018 3.855 -2.031 1.00 87.88 76 ASP A C 1
ATOM 617 O O . ASP A 1 76 ? -9.950 4.233 -2.526 1.00 87.88 76 ASP A O 1
ATOM 621 N N . GLN A 1 77 ? -11.793 4.674 -1.313 1.00 90.12 77 GLN A N 1
ATOM 622 C CA . GLN A 1 77 ? -11.434 6.067 -1.067 1.00 90.12 77 GLN A CA 1
ATOM 623 C C . GLN A 1 77 ? -10.092 6.175 -0.330 1.00 90.12 77 GLN A C 1
ATOM 625 O O . GLN A 1 77 ? -9.229 6.968 -0.713 1.00 90.12 77 GLN A O 1
ATOM 630 N N . ALA A 1 78 ? -9.900 5.393 0.732 1.00 89.94 78 ALA A N 1
ATOM 631 C CA . ALA A 1 78 ? -8.689 5.445 1.537 1.00 89.94 78 ALA A CA 1
ATOM 632 C C . ALA A 1 78 ? -7.457 4.996 0.738 1.00 89.94 78 ALA A C 1
ATOM 634 O O . ALA A 1 78 ? -6.406 5.630 0.842 1.00 89.94 78 ALA A O 1
ATOM 635 N N . ARG A 1 79 ? -7.582 3.972 -0.117 1.00 87.56 79 ARG A N 1
ATOM 636 C CA . ARG A 1 79 ? -6.511 3.552 -1.034 1.00 87.56 79 ARG A CA 1
ATOM 637 C C . ARG A 1 79 ? -6.089 4.672 -1.967 1.00 87.56 79 ARG A C 1
ATOM 639 O O . ARG A 1 79 ? -4.897 4.944 -2.090 1.00 87.56 79 ARG A O 1
ATOM 646 N N . GLN A 1 80 ? -7.051 5.320 -2.620 1.00 88.88 80 GLN A N 1
ATOM 647 C CA . GLN A 1 80 ? -6.758 6.384 -3.573 1.00 88.88 80 GLN A CA 1
ATOM 648 C C . GLN A 1 80 ? -6.044 7.563 -2.901 1.00 88.88 80 GLN A C 1
ATOM 650 O O . GLN A 1 80 ? -5.061 8.087 -3.434 1.00 88.88 80 GLN A O 1
ATOM 655 N N . GLU A 1 81 ? -6.511 7.962 -1.719 1.00 91.12 81 GLU A N 1
ATOM 656 C CA . GLU A 1 81 ? -5.918 9.057 -0.951 1.00 91.12 81 GLU A CA 1
ATOM 657 C C . GLU A 1 81 ? -4.524 8.695 -0.419 1.00 91.12 81 GLU A C 1
ATOM 659 O O . GLU A 1 81 ? -3.580 9.467 -0.599 1.00 91.12 81 GLU A O 1
ATOM 664 N N . SER A 1 82 ? -4.352 7.499 0.152 1.00 90.12 82 SER A N 1
ATOM 665 C CA . SER A 1 82 ? -3.052 7.027 0.645 1.00 90.12 82 SER A CA 1
ATOM 666 C C . SER A 1 82 ? -2.033 6.886 -0.484 1.00 90.12 82 SER A C 1
ATOM 668 O O . SER A 1 82 ? -0.916 7.392 -0.375 1.00 90.12 82 SER A O 1
ATOM 670 N N . MET A 1 83 ? -2.424 6.298 -1.619 1.00 88.81 83 MET A N 1
ATOM 671 C CA . MET A 1 83 ? -1.564 6.207 -2.801 1.00 88.81 83 MET A CA 1
ATOM 672 C C . MET A 1 83 ? -1.175 7.597 -3.307 1.00 88.81 83 MET A C 1
ATOM 674 O O . MET A 1 83 ? -0.018 7.827 -3.662 1.00 88.81 83 MET A O 1
ATOM 678 N N . SER A 1 84 ? -2.109 8.551 -3.299 1.00 91.06 84 SER A N 1
ATOM 679 C CA . SER A 1 84 ? -1.824 9.937 -3.677 1.00 91.06 84 SER A CA 1
ATOM 680 C C . SER A 1 84 ? -0.824 10.592 -2.724 1.00 91.06 84 SER A C 1
ATOM 682 O O . SER A 1 84 ? 0.101 11.265 -3.182 1.00 91.06 84 SER A O 1
ATOM 684 N N . ALA A 1 85 ? -0.976 10.396 -1.413 1.00 91.06 85 ALA A N 1
ATOM 685 C CA . ALA A 1 85 ? -0.063 10.926 -0.404 1.00 91.06 85 ALA A CA 1
ATOM 686 C C . ALA A 1 85 ? 1.351 10.341 -0.551 1.00 91.06 85 ALA A C 1
ATOM 688 O O . ALA A 1 85 ? 2.315 11.098 -0.680 1.00 91.06 85 ALA A O 1
ATOM 689 N N . GLN A 1 86 ? 1.466 9.015 -0.650 1.00 90.75 86 GLN A N 1
ATOM 690 C CA . GLN A 1 86 ? 2.742 8.317 -0.832 1.00 90.75 86 GLN A CA 1
ATOM 691 C C . GLN A 1 86 ? 3.424 8.692 -2.156 1.00 90.75 86 GLN A C 1
ATOM 693 O O . GLN A 1 86 ? 4.636 8.892 -2.205 1.00 90.75 86 GLN A O 1
ATOM 698 N N . THR A 1 87 ? 2.653 8.874 -3.233 1.00 93.12 87 THR A N 1
ATOM 699 C CA . THR A 1 87 ? 3.190 9.337 -4.523 1.00 93.12 87 THR A CA 1
ATOM 700 C C . THR A 1 87 ? 3.764 10.750 -4.416 1.00 93.12 87 THR A C 1
ATOM 702 O O . THR A 1 87 ? 4.842 11.023 -4.946 1.00 93.12 87 THR A O 1
ATOM 705 N N . ARG A 1 88 ? 3.078 11.668 -3.719 1.00 94.44 88 ARG A N 1
ATOM 706 C CA . ARG A 1 88 ? 3.595 13.029 -3.492 1.00 94.44 88 ARG A CA 1
ATOM 707 C C . ARG A 1 88 ? 4.894 12.996 -2.694 1.00 94.44 88 ARG A C 1
ATOM 709 O O . ARG A 1 88 ? 5.843 13.677 -3.075 1.00 94.44 88 ARG A O 1
ATOM 716 N N . GLU A 1 89 ? 4.950 12.192 -1.636 1.00 93.81 89 GLU A N 1
ATOM 717 C CA . GLU A 1 89 ? 6.160 12.008 -0.832 1.00 93.81 89 GLU A CA 1
ATOM 718 C C . GLU A 1 89 ? 7.319 11.455 -1.675 1.00 93.81 89 GLU A C 1
ATOM 720 O O . GLU A 1 89 ? 8.426 11.997 -1.643 1.00 93.81 89 GLU A O 1
ATOM 725 N N . LEU A 1 90 ? 7.058 10.446 -2.511 1.00 94.88 90 LEU A N 1
ATOM 726 C CA . LEU A 1 90 ? 8.040 9.896 -3.443 1.00 94.88 90 LEU A CA 1
ATOM 727 C C . LEU A 1 90 ? 8.599 10.966 -4.391 1.00 94.88 90 LEU A C 1
ATOM 729 O O . LEU A 1 90 ? 9.814 11.036 -4.590 1.00 94.88 90 LEU A O 1
ATOM 733 N N . ILE A 1 91 ? 7.742 11.816 -4.961 1.00 95.75 91 ILE A N 1
ATOM 734 C CA . ILE A 1 91 ? 8.167 12.901 -5.859 1.00 95.75 91 ILE A CA 1
ATOM 735 C C . ILE A 1 91 ? 9.057 13.904 -5.115 1.00 95.75 91 ILE A C 1
ATOM 737 O O . ILE A 1 91 ? 10.118 14.269 -5.625 1.00 95.75 91 ILE A O 1
ATOM 741 N N . VAL A 1 92 ? 8.664 14.320 -3.907 1.00 96.00 92 VAL A N 1
ATOM 742 C CA . VAL A 1 92 ? 9.450 15.252 -3.080 1.00 96.00 92 VAL A CA 1
ATOM 743 C C . VAL A 1 92 ? 10.820 14.658 -2.750 1.00 96.00 92 VAL A C 1
ATOM 745 O O . VAL A 1 92 ? 11.843 15.302 -2.984 1.00 96.00 92 VAL A O 1
ATOM 748 N N . ASN A 1 93 ? 10.864 13.404 -2.303 1.00 94.81 93 ASN A N 1
ATOM 749 C CA . ASN A 1 93 ? 12.114 12.719 -1.978 1.00 94.81 93 ASN A CA 1
ATOM 750 C C . ASN A 1 93 ? 13.005 12.533 -3.215 1.00 94.81 93 ASN A C 1
ATOM 752 O O . ASN A 1 93 ? 14.219 12.721 -3.147 1.00 94.81 93 ASN A O 1
ATOM 756 N N . THR A 1 94 ? 12.413 12.233 -4.373 1.00 95.69 94 THR A N 1
ATOM 757 C CA . THR A 1 94 ? 13.139 12.132 -5.649 1.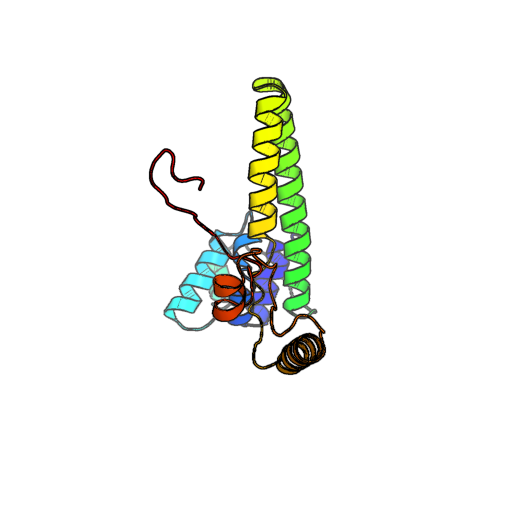00 95.69 94 THR A CA 1
ATOM 758 C C . THR A 1 94 ? 13.759 13.470 -6.048 1.00 95.69 94 THR A C 1
ATOM 760 O O . THR A 1 94 ? 14.898 13.504 -6.513 1.00 95.69 94 THR A O 1
ATOM 763 N N . HIS A 1 95 ? 13.046 14.580 -5.844 1.00 94.88 95 HIS A N 1
ATOM 764 C CA . HIS A 1 95 ? 13.563 15.924 -6.111 1.00 94.88 95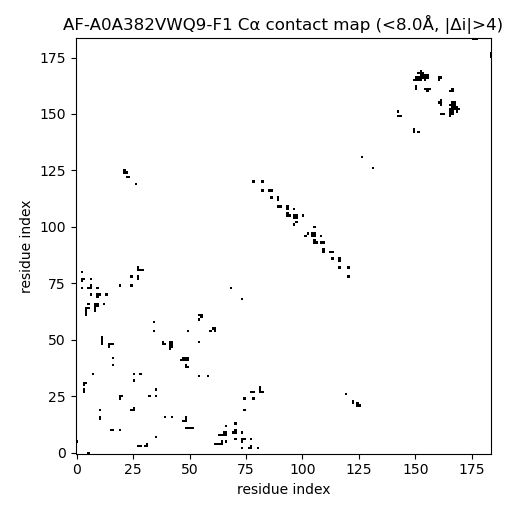 HIS A CA 1
ATOM 765 C C . HIS A 1 95 ? 14.770 16.264 -5.230 1.00 94.88 95 HIS A C 1
ATOM 767 O O . HIS A 1 95 ? 15.765 16.800 -5.717 1.00 94.88 95 HIS A O 1
ATOM 773 N N . GLU A 1 96 ? 14.735 15.898 -3.950 1.00 94.44 96 GLU A N 1
ATOM 774 C CA . GLU A 1 96 ? 15.880 16.089 -3.049 1.00 94.44 96 GLU A CA 1
ATOM 775 C C . GLU A 1 96 ? 17.075 15.197 -3.427 1.00 94.44 96 GLU A C 1
ATOM 777 O O . GLU A 1 96 ? 18.225 15.653 -3.423 1.00 94.44 96 GLU A O 1
ATOM 782 N N . MET A 1 97 ? 16.826 13.958 -3.861 1.00 93.50 97 MET A N 1
ATOM 783 C CA . MET A 1 97 ? 17.865 13.078 -4.415 1.00 93.50 97 MET A CA 1
ATOM 784 C C . MET A 1 97 ? 18.461 13.636 -5.711 1.00 93.50 97 MET A C 1
ATOM 786 O O . MET A 1 97 ? 19.660 13.496 -5.946 1.00 93.50 97 MET A O 1
ATOM 790 N N . LEU A 1 98 ? 17.658 14.307 -6.542 1.00 93.56 98 LEU A N 1
ATOM 791 C CA . LEU A 1 98 ? 18.130 14.941 -7.774 1.00 93.56 98 LEU A CA 1
ATOM 792 C C . LEU A 1 98 ? 19.099 16.087 -7.473 1.00 93.56 98 LEU A C 1
ATOM 794 O O . LEU A 1 98 ? 20.131 16.195 -8.137 1.00 93.56 98 LEU A O 1
ATOM 798 N N . LYS A 1 99 ? 18.803 16.904 -6.454 1.00 93.06 99 LYS A N 1
ATOM 799 C CA . LYS A 1 99 ? 19.682 17.997 -6.011 1.00 93.06 99 LYS A CA 1
ATOM 800 C C . LYS A 1 99 ? 20.986 17.499 -5.386 1.00 93.06 99 LYS A C 1
ATOM 802 O O . LYS A 1 99 ? 22.033 18.084 -5.641 1.00 93.06 99 LYS A O 1
ATOM 807 N N . SER A 1 100 ? 20.919 16.464 -4.547 1.00 92.00 100 SER A N 1
ATOM 808 C CA . SER A 1 100 ? 22.050 16.021 -3.713 1.00 92.00 100 SER A CA 1
ATOM 809 C C . SER A 1 100 ? 22.901 14.914 -4.345 1.00 92.00 100 SER A C 1
ATOM 811 O O . SER A 1 100 ? 24.123 14.932 -4.219 1.00 92.00 100 SER A O 1
ATOM 813 N N . GLY A 1 101 ? 22.273 13.956 -5.032 1.00 86.06 101 GLY A N 1
ATOM 814 C CA . GLY A 1 101 ? 22.898 12.741 -5.569 1.00 86.06 101 GLY A CA 1
ATOM 815 C C . GLY A 1 101 ? 22.940 12.660 -7.099 1.00 86.06 101 GLY A C 1
ATOM 816 O O . GLY A 1 101 ? 23.452 11.678 -7.645 1.00 86.06 101 GLY A O 1
ATOM 817 N N . GLY A 1 102 ? 22.410 13.670 -7.794 1.00 91.75 102 GLY A N 1
ATOM 818 C CA . GLY A 1 102 ? 22.414 13.785 -9.250 1.00 91.75 102 GLY A CA 1
ATOM 819 C C . GLY A 1 102 ? 21.378 12.907 -9.979 1.00 91.75 102 GLY A C 1
ATOM 820 O O . GLY A 1 102 ? 20.681 12.090 -9.369 1.00 91.75 102 GLY A O 1
ATOM 821 N N . PRO A 1 103 ? 21.273 13.042 -11.318 1.00 93.12 103 PRO A N 1
ATOM 822 C CA . PRO A 1 103 ? 20.160 12.483 -12.095 1.00 93.12 103 PRO A CA 1
ATOM 823 C C . PRO A 1 103 ? 20.026 10.958 -12.033 1.00 93.12 103 PRO A C 1
ATOM 825 O O . PRO A 1 103 ? 18.919 10.439 -11.912 1.00 93.12 103 PRO A O 1
ATOM 828 N N . LYS A 1 104 ? 21.145 10.224 -12.087 1.00 94.00 104 LYS A N 1
ATOM 829 C CA . LYS A 1 104 ? 21.137 8.751 -12.092 1.00 94.00 104 LYS A CA 1
ATOM 830 C C . LYS A 1 104 ? 20.625 8.174 -10.769 1.00 94.00 104 LYS A C 1
ATOM 832 O O . LYS A 1 104 ? 19.849 7.224 -10.770 1.00 94.00 104 LYS A O 1
ATOM 837 N N . THR A 1 105 ? 21.044 8.759 -9.649 1.00 93.81 105 THR A N 1
ATOM 838 C CA . THR A 1 105 ? 20.630 8.335 -8.306 1.00 93.81 105 THR A CA 1
ATOM 839 C C . THR A 1 105 ? 19.144 8.591 -8.094 1.00 93.81 105 THR A C 1
ATOM 841 O O . THR A 1 105 ? 18.424 7.692 -7.666 1.00 93.81 105 THR A O 1
ATOM 844 N N . ALA A 1 106 ? 18.670 9.782 -8.469 1.00 95.62 106 ALA A N 1
ATOM 845 C CA . ALA A 1 106 ? 17.259 10.139 -8.385 1.00 95.62 106 ALA A CA 1
ATOM 846 C C . ALA A 1 106 ? 16.377 9.229 -9.249 1.00 95.62 106 ALA A C 1
ATOM 848 O O . ALA A 1 106 ? 15.350 8.749 -8.777 1.00 95.62 106 ALA A O 1
ATOM 849 N N . LEU A 1 107 ? 16.799 8.927 -10.483 1.00 95.06 107 LEU A N 1
ATOM 850 C CA . LEU A 1 107 ? 16.056 8.029 -11.367 1.00 95.06 107 LEU A CA 1
ATOM 851 C C . LEU A 1 107 ? 15.958 6.610 -10.790 1.00 95.06 107 LEU A C 1
ATOM 853 O O . LEU A 1 107 ? 14.875 6.030 -10.769 1.00 95.06 107 LEU A O 1
ATOM 857 N N . ASN A 1 108 ? 17.063 6.064 -10.276 1.00 94.31 108 ASN A N 1
ATOM 858 C CA . ASN A 1 108 ? 17.062 4.743 -9.641 1.00 94.31 108 ASN A CA 1
ATOM 859 C C . ASN A 1 108 ? 16.175 4.705 -8.388 1.00 94.31 108 ASN A C 1
ATOM 861 O O . ASN A 1 108 ? 15.462 3.723 -8.169 1.00 94.31 108 ASN A O 1
ATOM 865 N N . PHE A 1 109 ? 16.205 5.769 -7.580 1.00 95.06 109 PHE A N 1
ATOM 866 C CA . PHE A 1 109 ? 15.341 5.914 -6.411 1.00 95.06 109 PHE A CA 1
ATOM 867 C C . PHE A 1 109 ? 13.863 5.950 -6.815 1.00 95.06 109 PHE A C 1
ATOM 869 O O . PHE A 1 109 ? 13.063 5.205 -6.246 1.00 95.06 109 PHE A O 1
ATOM 876 N N . LEU A 1 110 ? 13.510 6.750 -7.825 1.00 95.31 110 LEU A N 1
ATOM 877 C CA . LEU A 1 110 ? 12.146 6.848 -8.337 1.00 95.31 110 LEU A CA 1
ATOM 878 C C . LEU A 1 110 ? 11.646 5.496 -8.848 1.00 95.31 110 LEU A C 1
ATOM 880 O O . LEU A 1 110 ? 10.595 5.044 -8.414 1.00 95.31 110 LEU A O 1
ATOM 884 N N . LEU A 1 111 ? 12.409 4.831 -9.723 1.00 94.19 111 LEU A N 1
ATOM 885 C CA . LEU A 1 111 ? 12.024 3.540 -10.302 1.00 94.19 111 LEU A CA 1
ATOM 886 C C . LEU A 1 111 ? 11.806 2.471 -9.226 1.00 94.19 111 LEU A C 1
ATOM 888 O O . LEU A 1 111 ? 10.797 1.769 -9.241 1.00 94.19 111 LEU A O 1
ATOM 892 N N . SER A 1 112 ? 12.733 2.363 -8.273 1.00 93.12 112 SER A N 1
ATOM 893 C CA . SER A 1 112 ? 12.662 1.333 -7.230 1.00 93.12 112 SER A CA 1
ATOM 894 C C . SER A 1 112 ? 11.453 1.536 -6.317 1.00 93.12 112 SER A C 1
ATOM 896 O O . SER A 1 112 ? 10.726 0.586 -6.029 1.00 93.12 112 SER A O 1
ATOM 898 N N . ASN A 1 113 ? 11.205 2.776 -5.887 1.00 92.81 113 ASN A N 1
ATOM 899 C CA . ASN A 1 113 ? 10.105 3.077 -4.973 1.00 92.81 113 ASN A CA 1
ATOM 900 C C . ASN A 1 113 ? 8.747 3.157 -5.680 1.00 92.81 113 ASN A C 1
ATOM 902 O O . ASN A 1 113 ? 7.749 2.780 -5.078 1.00 92.81 113 ASN A O 1
ATOM 906 N N . ALA A 1 114 ? 8.691 3.568 -6.950 1.00 92.69 114 ALA A N 1
ATOM 907 C CA . ALA A 1 114 ? 7.459 3.519 -7.736 1.00 92.69 114 ALA A CA 1
ATOM 908 C C . ALA A 1 114 ? 6.985 2.072 -7.921 1.00 92.69 114 ALA A C 1
ATOM 910 O O . ALA A 1 114 ? 5.824 1.771 -7.662 1.00 92.69 114 ALA A O 1
ATOM 911 N N . ASN A 1 115 ? 7.893 1.156 -8.277 1.00 89.38 115 ASN A N 1
ATOM 912 C CA . ASN A 1 115 ? 7.566 -0.269 -8.378 1.00 89.38 115 ASN A CA 1
ATOM 913 C C . ASN A 1 115 ? 7.112 -0.853 -7.035 1.00 89.38 115 ASN A C 1
ATOM 915 O O . ASN A 1 115 ? 6.184 -1.657 -6.994 1.00 89.38 115 ASN A O 1
ATOM 919 N N . LYS A 1 116 ? 7.745 -0.436 -5.931 1.00 87.81 116 LYS A N 1
ATOM 920 C CA . LYS A 1 116 ? 7.329 -0.836 -4.585 1.00 87.81 116 LYS A CA 1
ATOM 921 C C . LYS A 1 116 ? 5.915 -0.345 -4.266 1.00 87.81 116 LYS A C 1
ATOM 923 O O . LYS A 1 116 ? 5.094 -1.155 -3.854 1.00 87.81 116 LYS A O 1
ATOM 928 N N . LEU A 1 117 ? 5.622 0.930 -4.528 1.00 86.50 117 LEU A N 1
ATOM 929 C CA . LEU A 1 117 ? 4.302 1.512 -4.293 1.00 86.50 117 LEU A CA 1
ATOM 930 C C . LEU A 1 117 ? 3.226 0.798 -5.116 1.00 86.50 117 LEU A C 1
ATOM 932 O O . LEU A 1 117 ? 2.204 0.418 -4.562 1.00 86.50 117 LEU A O 1
ATOM 936 N N . VAL A 1 118 ? 3.478 0.536 -6.403 1.00 83.50 118 VAL A N 1
ATOM 937 C CA . VAL A 1 118 ? 2.558 -0.234 -7.258 1.00 83.50 118 VAL A CA 1
ATOM 938 C C . VAL A 1 118 ? 2.317 -1.629 -6.687 1.00 83.50 118 VAL A C 1
ATOM 940 O O . VAL A 1 118 ? 1.179 -2.080 -6.642 1.00 83.50 118 VAL A O 1
ATOM 943 N N . LYS A 1 119 ? 3.360 -2.316 -6.216 1.00 80.69 119 LYS A N 1
ATOM 944 C CA . LYS A 1 119 ? 3.216 -3.648 -5.618 1.00 80.69 119 LYS A CA 1
ATOM 945 C C . LYS A 1 119 ? 2.424 -3.627 -4.305 1.00 80.69 119 LYS A C 1
ATOM 947 O O . LYS A 1 119 ? 1.714 -4.583 -4.025 1.00 80.69 119 LYS A O 1
ATOM 952 N N . GLU A 1 120 ? 2.563 -2.576 -3.502 1.00 74.00 120 GLU A N 1
ATOM 953 C CA . GLU A 1 120 ? 1.856 -2.426 -2.223 1.00 74.00 120 GLU A CA 1
ATOM 954 C C . GLU A 1 120 ? 0.394 -1.991 -2.402 1.00 74.00 120 GLU A C 1
ATOM 956 O O . GLU A 1 120 ? -0.446 -2.352 -1.582 1.00 74.00 120 GLU A O 1
ATOM 961 N N . THR A 1 121 ? 0.073 -1.249 -3.469 1.00 67.50 121 THR A N 1
ATOM 962 C CA . THR A 1 121 ? -1.295 -0.782 -3.762 1.00 67.50 121 THR A CA 1
ATOM 963 C C . THR A 1 121 ? -2.086 -1.730 -4.652 1.00 67.50 121 THR A C 1
ATOM 965 O O . THR A 1 121 ? -3.316 -1.740 -4.593 1.00 67.50 121 THR A O 1
ATOM 968 N N . THR A 1 122 ? -1.407 -2.533 -5.474 1.00 65.56 122 THR A N 1
ATOM 969 C CA . THR A 1 122 ? -2.055 -3.596 -6.238 1.00 65.56 122 THR A CA 1
ATOM 970 C C . THR A 1 122 ? -2.404 -4.702 -5.259 1.00 65.56 122 THR A C 1
ATOM 972 O O . THR A 1 122 ? -1.541 -5.477 -4.847 1.00 65.56 122 THR A O 1
ATOM 975 N N . ASN A 1 123 ? -3.676 -4.765 -4.867 1.00 59.09 123 ASN A N 1
ATOM 976 C CA . ASN A 1 123 ? -4.189 -5.929 -4.167 1.00 59.09 123 ASN A CA 1
ATOM 977 C C . ASN A 1 123 ? -3.802 -7.176 -4.961 1.00 59.09 123 ASN A C 1
ATOM 979 O O . ASN A 1 123 ? -4.106 -7.284 -6.152 1.00 59.09 123 ASN A O 1
ATOM 983 N N . LEU A 1 124 ? -3.227 -8.155 -4.269 1.00 52.09 124 LEU A N 1
ATOM 984 C CA . LEU A 1 124 ? -3.512 -9.540 -4.598 1.00 52.09 124 LEU A CA 1
ATOM 985 C C . LEU A 1 124 ? -5.014 -9.682 -4.347 1.00 52.09 124 LEU A C 1
ATOM 987 O O . LEU A 1 124 ? -5.425 -9.948 -3.224 1.00 52.09 124 LEU A O 1
ATOM 991 N N . LYS A 1 125 ? -5.851 -9.346 -5.339 1.00 51.94 125 LYS A N 1
ATOM 992 C CA . LYS A 1 125 ? -7.243 -9.779 -5.309 1.00 51.94 125 LYS A CA 1
ATOM 993 C C . LYS A 1 125 ? -7.141 -11.286 -5.163 1.00 51.94 125 LYS A C 1
ATOM 995 O O . LYS A 1 125 ? -6.613 -11.926 -6.072 1.00 51.94 125 LYS A O 1
ATOM 1000 N N . ASP A 1 126 ? -7.556 -11.818 -4.019 1.00 50.97 126 ASP A N 1
ATOM 1001 C CA . ASP A 1 126 ? -7.843 -13.239 -3.936 1.00 50.97 126 ASP A CA 1
ATOM 1002 C C . ASP A 1 126 ? -8.804 -13.515 -5.088 1.00 50.97 126 ASP A C 1
ATOM 1004 O O . ASP A 1 126 ? -9.907 -12.968 -5.143 1.00 50.97 126 ASP A O 1
ATOM 1008 N N . THR A 1 127 ? -8.313 -14.237 -6.091 1.00 54.31 127 THR A N 1
ATOM 1009 C CA . THR A 1 127 ? -9.132 -14.659 -7.215 1.00 54.31 127 THR A CA 1
ATOM 1010 C C . THR A 1 127 ? -10.172 -15.585 -6.614 1.00 54.31 127 THR A C 1
ATOM 1012 O O . THR A 1 127 ? -9.818 -16.636 -6.071 1.00 54.31 127 THR A O 1
ATOM 1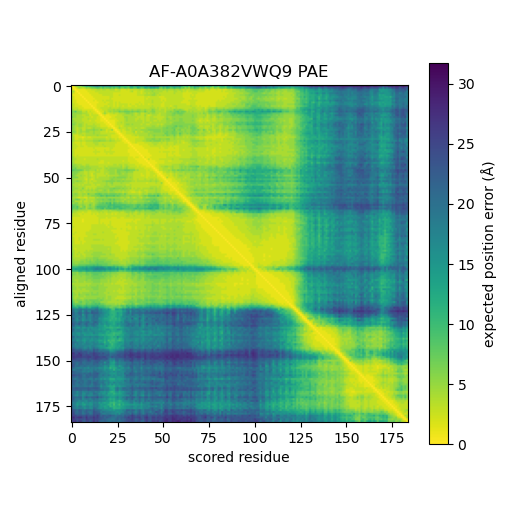015 N N . ASP A 1 128 ? -11.442 -15.188 -6.642 1.00 56.75 128 ASP A N 1
ATOM 1016 C CA . ASP A 1 128 ? -12.517 -16.072 -6.216 1.00 56.75 128 ASP A CA 1
ATOM 1017 C C . ASP A 1 128 ? -12.671 -17.160 -7.280 1.00 56.75 128 ASP A C 1
ATOM 1019 O O . ASP A 1 128 ? -13.471 -17.057 -8.206 1.00 56.75 128 ASP A O 1
ATOM 1023 N N . LEU A 1 129 ? -11.873 -18.220 -7.149 1.00 57.91 129 LEU A N 1
ATOM 1024 C CA . LEU A 1 129 ? -11.870 -19.357 -8.070 1.00 57.91 129 LEU A CA 1
ATOM 1025 C C . LEU A 1 129 ? -13.250 -20.025 -8.179 1.00 57.91 129 LEU A C 1
ATOM 1027 O O . LEU A 1 129 ? -13.508 -20.735 -9.151 1.00 57.91 129 LEU A O 1
ATOM 1031 N N . VAL A 1 130 ? -14.124 -19.837 -7.183 1.00 65.50 130 VAL A N 1
ATOM 1032 C CA . VAL A 1 130 ? -15.479 -20.396 -7.169 1.00 65.50 130 VAL A CA 1
ATOM 1033 C C . VAL A 1 130 ? -16.456 -19.459 -7.874 1.00 65.50 130 VAL A C 1
ATOM 1035 O O . VAL A 1 130 ? -17.316 -19.938 -8.609 1.00 65.50 130 VAL A O 1
ATOM 1038 N N . GLY A 1 131 ? -16.328 -18.146 -7.683 1.00 67.81 131 GLY A N 1
ATOM 1039 C CA . GLY A 1 131 ? -17.146 -17.128 -8.346 1.00 67.81 131 GLY A CA 1
ATOM 1040 C C . GLY A 1 131 ? -16.810 -16.929 -9.828 1.00 67.81 131 GLY A C 1
ATOM 1041 O O . GLY A 1 131 ? -17.716 -16.772 -10.644 1.00 67.81 131 GLY A O 1
ATOM 1042 N N . GLU A 1 132 ? -15.530 -17.017 -10.192 1.00 69.94 132 GLU A N 1
ATOM 1043 C CA . GLU A 1 132 ? -14.995 -16.723 -11.536 1.00 69.94 132 GLU A CA 1
ATOM 1044 C C . GLU A 1 132 ? -14.846 -17.979 -12.421 1.00 69.94 132 GLU A C 1
ATOM 1046 O O . GLU A 1 132 ? -14.141 -17.986 -13.432 1.00 69.94 132 GLU A O 1
ATOM 1051 N N . TRP A 1 133 ? -15.520 -19.081 -12.073 1.00 80.94 133 TRP A N 1
ATOM 1052 C CA . TRP A 1 133 ? -15.403 -20.344 -12.816 1.00 80.94 133 TRP A CA 1
ATOM 1053 C C . TRP A 1 133 ? -15.811 -20.221 -14.293 1.00 80.94 133 TRP A C 1
ATOM 1055 O O . TRP A 1 133 ? -15.311 -20.971 -15.130 1.00 80.94 133 TRP A O 1
ATOM 1065 N N . GLN A 1 134 ? -16.722 -19.296 -14.611 1.00 84.19 134 GLN A N 1
ATOM 1066 C CA . GLN A 1 134 ? -17.218 -19.066 -15.970 1.00 84.19 134 GLN A CA 1
ATOM 1067 C C . GLN A 1 134 ? -16.123 -18.490 -16.864 1.00 84.19 134 GLN A C 1
ATOM 1069 O O . GLN A 1 134 ? -15.868 -19.048 -17.929 1.00 84.19 134 GLN A O 1
ATOM 1074 N N . ASP A 1 135 ? -15.409 -17.475 -16.376 1.00 80.81 135 ASP A N 1
ATOM 1075 C CA . ASP A 1 135 ? -14.295 -16.852 -17.091 1.00 80.81 135 ASP A CA 1
ATOM 1076 C C . ASP A 1 135 ? -13.204 -17.887 -17.397 1.00 80.81 135 ASP A C 1
ATOM 1078 O O . ASP A 1 135 ? -12.689 -17.960 -18.514 1.00 80.81 135 ASP A O 1
ATOM 1082 N N . ARG A 1 136 ? -12.919 -18.780 -16.438 1.00 77.81 136 ARG A N 1
ATOM 1083 C CA . ARG A 1 136 ? -11.953 -19.869 -16.629 1.00 77.81 136 ARG A CA 1
ATOM 1084 C C . ARG A 1 136 ? -12.415 -20.902 -17.657 1.00 77.81 136 ARG A C 1
ATOM 1086 O O . ARG A 1 136 ? -11.599 -21.436 -18.407 1.00 77.81 136 ARG A O 1
ATOM 1093 N N . VAL A 1 137 ? -13.707 -21.227 -17.681 1.00 84.88 137 VAL A N 1
ATOM 1094 C CA . VAL A 1 137 ? -14.278 -22.147 -18.675 1.00 84.88 137 VAL A CA 1
ATOM 1095 C C . VAL A 1 137 ? -14.220 -21.542 -20.073 1.00 84.88 137 VAL A C 1
ATOM 1097 O O . VAL A 1 137 ? -13.897 -22.261 -21.020 1.00 84.88 137 VAL A O 1
ATOM 1100 N N . ASP A 1 138 ? -14.503 -20.250 -20.206 1.00 86.38 138 ASP A N 1
ATOM 1101 C CA . ASP A 1 138 ? -14.447 -19.560 -21.491 1.00 86.38 138 ASP A CA 1
ATOM 1102 C C . ASP A 1 138 ? -13.004 -19.448 -22.005 1.00 86.38 138 ASP A C 1
ATOM 1104 O O . ASP A 1 138 ? -12.754 -19.802 -23.156 1.00 86.38 138 ASP A O 1
ATOM 1108 N N . GLU A 1 139 ? -12.033 -19.133 -21.144 1.00 81.75 139 GLU A N 1
ATOM 1109 C CA . GLU A 1 139 ? -10.601 -19.168 -21.484 1.00 81.75 139 GLU A CA 1
ATOM 1110 C C . GLU A 1 139 ? -10.161 -20.563 -21.973 1.00 81.75 139 GLU A C 1
ATOM 1112 O O . GLU A 1 139 ? -9.528 -20.708 -23.021 1.00 81.75 139 GLU A O 1
ATOM 1117 N N . LEU A 1 140 ? -10.542 -21.630 -21.259 1.00 80.38 140 LEU A N 1
ATOM 1118 C CA . LEU A 1 140 ? -10.235 -23.006 -21.667 1.00 80.38 140 LEU A CA 1
ATOM 1119 C C . LEU A 1 140 ? -10.914 -23.385 -22.987 1.00 80.38 140 LEU A C 1
ATOM 1121 O O . LEU A 1 140 ? -10.349 -24.142 -23.782 1.00 80.38 140 LEU A O 1
ATOM 1125 N N . ARG A 1 141 ? -12.122 -22.871 -23.237 1.00 83.88 141 ARG A N 1
ATOM 1126 C CA . ARG A 1 141 ? -12.834 -23.081 -24.497 1.00 83.88 141 ARG A CA 1
ATOM 1127 C C . ARG A 1 141 ? -12.108 -22.385 -25.646 1.00 83.88 141 ARG A C 1
ATOM 1129 O O . ARG A 1 141 ? -11.926 -23.028 -26.679 1.00 83.88 141 ARG A O 1
ATOM 1136 N N . GLU A 1 142 ? -11.657 -21.147 -25.472 1.00 83.44 142 GLU A N 1
ATOM 1137 C CA . GLU A 1 142 ? -10.855 -20.428 -26.471 1.00 83.44 142 GLU A CA 1
ATOM 1138 C C . GLU A 1 142 ? -9.558 -21.177 -26.792 1.00 83.44 142 GLU A C 1
ATOM 1140 O O . GLU A 1 142 ? -9.265 -21.437 -27.960 1.00 83.44 142 GLU A O 1
ATOM 1145 N N . ILE A 1 143 ? -8.838 -21.637 -25.764 1.00 77.19 143 ILE A N 1
ATOM 1146 C CA . ILE A 1 143 ? -7.625 -22.450 -25.928 1.00 77.19 143 ILE A CA 1
ATOM 1147 C C . ILE A 1 143 ? -7.933 -23.734 -26.710 1.00 77.19 143 ILE A C 1
ATOM 1149 O O . ILE A 1 143 ? -7.201 -24.078 -27.638 1.00 77.19 143 ILE A O 1
ATOM 1153 N N . SER A 1 144 ? -9.036 -24.423 -26.391 1.00 76.12 144 SER A N 1
ATOM 1154 C CA . SER A 1 144 ? -9.424 -25.672 -27.064 1.00 76.12 144 SER A CA 1
ATOM 1155 C C . SER A 1 144 ? -9.764 -25.500 -28.548 1.00 76.12 144 SER A C 1
ATOM 1157 O O . SER A 1 144 ? -9.657 -26.453 -29.316 1.00 76.12 144 SER A O 1
ATOM 1159 N N . GLN A 1 145 ? -10.189 -24.297 -28.943 1.00 80.19 145 GLN A N 1
ATOM 1160 C CA . GLN A 1 145 ? -10.559 -23.952 -30.316 1.00 80.19 145 GLN A CA 1
ATOM 1161 C C . GLN A 1 145 ? -9.396 -23.353 -31.112 1.00 80.19 145 GLN A C 1
ATOM 1163 O O . GLN A 1 145 ? -9.527 -23.152 -32.317 1.00 80.19 145 GLN A O 1
ATOM 1168 N N . SER A 1 146 ? -8.273 -23.056 -30.457 1.00 76.56 146 SER A N 1
ATOM 1169 C CA . SER A 1 146 ? -7.097 -22.497 -31.112 1.00 76.56 146 SER A CA 1
ATOM 1170 C C . SER A 1 146 ? -6.359 -23.550 -31.951 1.00 76.56 146 SER A C 1
ATOM 1172 O O . SER A 1 146 ? -6.172 -24.692 -31.532 1.00 76.56 146 SER A O 1
ATOM 1174 N N . ASP A 1 147 ? -5.873 -23.145 -33.127 1.00 71.38 147 ASP A N 1
ATOM 1175 C CA . ASP A 1 147 ? -5.113 -24.005 -34.054 1.00 71.38 147 ASP A CA 1
ATOM 1176 C C . ASP A 1 147 ? -3.689 -24.339 -33.556 1.00 71.38 147 ASP A C 1
ATOM 1178 O O . ASP A 1 147 ? -2.912 -24.996 -34.247 1.00 71.38 147 ASP A O 1
ATOM 1182 N N . ASN A 1 148 ? -3.328 -23.926 -32.337 1.00 68.44 148 ASN A N 1
ATOM 1183 C CA . ASN A 1 148 ? -1.985 -24.049 -31.764 1.00 68.44 148 ASN A CA 1
ATOM 1184 C C . ASN A 1 148 ? -1.595 -25.480 -31.338 1.00 68.44 148 ASN A C 1
ATOM 1186 O O . ASN A 1 148 ? -0.657 -25.661 -30.565 1.00 68.44 148 ASN A O 1
ATOM 1190 N N . HIS A 1 149 ? -2.292 -26.515 -31.819 1.00 66.31 149 HIS A N 1
ATOM 1191 C CA . HIS A 1 149 ? -2.000 -27.925 -31.521 1.00 66.31 149 HIS A CA 1
ATOM 1192 C C . HIS A 1 149 ? -1.861 -28.247 -30.014 1.00 66.31 149 HIS A C 1
ATOM 1194 O O . HIS A 1 149 ? -1.125 -29.156 -29.640 1.00 66.31 149 HIS A O 1
ATOM 1200 N N . GLY A 1 150 ? -2.563 -27.514 -29.142 1.00 67.81 150 GLY A N 1
ATOM 1201 C CA . GLY A 1 150 ? -2.500 -27.701 -27.686 1.00 67.81 150 GLY A CA 1
ATOM 1202 C C . GLY A 1 150 ? -1.361 -26.959 -26.974 1.00 67.81 150 GLY A C 1
ATOM 1203 O O . GLY A 1 150 ? -1.217 -27.109 -25.763 1.00 67.81 150 GLY A O 1
ATOM 1204 N N . ILE A 1 151 ? -0.577 -26.140 -27.683 1.00 76.19 151 ILE A N 1
ATOM 1205 C CA . ILE A 1 151 ? 0.437 -25.261 -27.089 1.00 76.19 151 ILE A CA 1
ATOM 1206 C C . ILE A 1 151 ? -0.259 -23.990 -26.587 1.00 76.19 151 ILE A C 1
ATOM 1208 O O . ILE A 1 151 ? -0.675 -23.135 -27.370 1.00 76.19 151 ILE A O 1
ATOM 1212 N N . VAL A 1 152 ? -0.397 -23.884 -25.266 1.00 80.62 152 VAL A N 1
ATOM 1213 C CA . VAL A 1 152 ? -1.022 -22.734 -24.589 1.00 80.62 152 VAL A CA 1
ATOM 1214 C C . VAL A 1 152 ? -0.032 -21.573 -24.442 1.00 80.62 152 VAL A C 1
ATOM 1216 O O . VAL A 1 152 ? -0.421 -20.409 -24.490 1.00 80.62 152 VAL A O 1
ATOM 1219 N N . GLY A 1 153 ? 1.254 -21.892 -24.280 1.00 81.25 153 GLY A N 1
ATOM 1220 C CA . GLY A 1 153 ? 2.326 -20.932 -24.037 1.00 81.25 153 GLY A CA 1
ATOM 1221 C C . GLY A 1 153 ? 3.051 -20.472 -25.303 1.00 81.25 153 GLY A C 1
ATOM 1222 O O . GLY A 1 153 ? 2.702 -20.820 -26.429 1.00 81.25 153 GLY A O 1
ATOM 1223 N N . VAL A 1 154 ? 4.123 -19.699 -25.123 1.00 85.94 154 VAL A N 1
ATOM 1224 C CA . VAL A 1 154 ? 5.022 -19.323 -26.225 1.00 85.94 154 VAL A CA 1
ATOM 1225 C C . VAL A 1 154 ? 5.867 -20.545 -26.610 1.00 85.94 154 VAL A C 1
ATOM 1227 O O . VAL A 1 154 ? 6.570 -21.070 -25.748 1.00 85.94 154 VAL A O 1
ATOM 1230 N N . PRO A 1 155 ? 5.858 -21.015 -27.870 1.00 86.75 155 PRO A N 1
ATOM 1231 C CA . PRO A 1 155 ? 6.625 -22.195 -28.259 1.00 86.75 155 PRO A CA 1
ATOM 1232 C C . PRO A 1 155 ? 8.132 -21.957 -28.096 1.00 86.75 155 PRO A C 1
ATOM 1234 O O . PRO A 1 155 ? 8.670 -20.926 -28.507 1.00 86.75 155 PRO A O 1
ATOM 1237 N N . SER A 1 156 ? 8.824 -22.932 -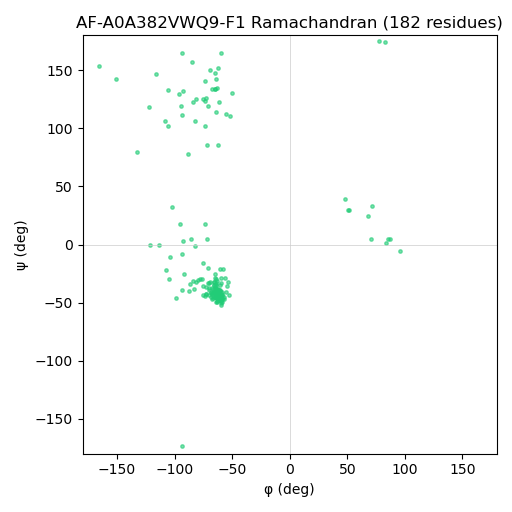27.512 1.00 85.62 156 SER A N 1
ATOM 1238 C CA . SER A 1 156 ? 10.281 -22.953 -27.365 1.00 85.62 156 SER A CA 1
ATOM 1239 C C . SER A 1 156 ? 11.006 -23.186 -28.690 1.00 85.62 156 SER A C 1
ATOM 1241 O O . SER A 1 156 ? 12.189 -22.866 -28.804 1.00 85.62 156 SER A O 1
ATOM 1243 N N . GLY A 1 157 ? 10.312 -23.740 -29.691 1.00 85.31 157 GLY A N 1
ATOM 1244 C CA . GLY A 1 157 ? 10.890 -24.132 -30.976 1.00 85.31 157 GLY A CA 1
ATOM 1245 C C . GLY A 1 157 ? 11.545 -25.516 -30.945 1.00 85.31 157 GLY A C 1
ATOM 1246 O O . GLY A 1 157 ? 12.076 -25.963 -31.962 1.00 85.31 157 GLY A O 1
ATOM 1247 N N . ILE A 1 158 ? 11.495 -26.212 -29.805 1.00 86.31 158 ILE A N 1
ATOM 1248 C CA . ILE A 1 158 ? 11.949 -27.593 -29.645 1.00 86.31 158 ILE A CA 1
ATOM 1249 C C . ILE A 1 158 ? 10.704 -28.462 -29.478 1.00 86.31 158 ILE A C 1
ATOM 1251 O O . ILE A 1 158 ? 10.094 -28.483 -28.414 1.00 86.31 158 ILE A O 1
ATOM 1255 N N . SER A 1 159 ? 10.350 -29.221 -30.519 1.00 85.69 159 SER A N 1
ATOM 1256 C CA . SER A 1 159 ? 9.077 -29.958 -30.590 1.00 85.69 159 SER A CA 1
ATOM 1257 C C . SER A 1 159 ? 8.814 -30.890 -29.405 1.00 85.69 159 SER A C 1
ATOM 1259 O O . SER A 1 159 ? 7.675 -31.014 -28.974 1.00 85.69 159 SER A O 1
ATOM 1261 N N . VAL A 1 160 ? 9.855 -31.523 -28.857 1.00 85.06 160 VAL A N 1
ATOM 1262 C CA . VAL A 1 160 ? 9.731 -32.408 -27.686 1.00 85.06 160 VAL A CA 1
ATOM 1263 C C . VAL A 1 160 ? 9.382 -31.616 -26.425 1.00 85.06 160 VAL A C 1
ATOM 1265 O O . VAL A 1 160 ? 8.550 -32.051 -25.642 1.00 85.06 160 VAL A O 1
ATOM 1268 N N . ILE A 1 161 ? 9.986 -30.443 -26.234 1.00 84.50 161 ILE A N 1
ATOM 1269 C CA . ILE A 1 161 ? 9.693 -29.581 -25.082 1.00 84.50 161 ILE A CA 1
ATOM 1270 C C . ILE A 1 161 ? 8.294 -28.987 -25.242 1.00 84.50 161 ILE A C 1
ATOM 1272 O O . ILE A 1 161 ? 7.507 -29.005 -24.304 1.00 84.50 161 ILE A O 1
ATOM 1276 N N . ASP A 1 162 ? 7.949 -28.523 -26.440 1.00 87.12 162 ASP A N 1
ATOM 1277 C CA . ASP A 1 162 ? 6.644 -27.915 -26.696 1.00 87.12 162 ASP A CA 1
ATOM 1278 C C . ASP A 1 162 ? 5.493 -28.920 -26.561 1.00 87.12 162 ASP A C 1
ATOM 1280 O O . ASP A 1 162 ? 4.435 -28.557 -26.055 1.00 87.12 162 ASP A O 1
ATOM 1284 N N . ALA A 1 163 ? 5.702 -30.184 -26.940 1.00 83.19 163 ALA A N 1
ATOM 1285 C CA . ALA A 1 163 ? 4.706 -31.239 -26.768 1.00 83.19 163 ALA A CA 1
ATOM 1286 C C . ALA A 1 163 ? 4.498 -31.642 -25.297 1.00 83.19 163 ALA A C 1
ATOM 1288 O O . ALA A 1 163 ? 3.370 -31.924 -24.904 1.00 83.19 163 ALA A O 1
ATOM 1289 N N . GLU A 1 164 ? 5.563 -31.669 -24.490 1.00 83.75 164 GLU A N 1
ATOM 1290 C CA . GLU A 1 164 ? 5.487 -32.082 -23.079 1.00 83.75 164 GLU A CA 1
ATOM 1291 C C . GLU A 1 164 ? 5.039 -30.944 -22.152 1.00 83.75 164 GLU A C 1
ATOM 1293 O O . GLU A 1 164 ? 4.286 -31.168 -21.207 1.00 83.75 164 GLU A O 1
ATOM 1298 N N . PHE A 1 165 ? 5.491 -29.714 -22.413 1.00 83.19 165 PHE A N 1
ATOM 1299 C CA . PHE A 1 165 ? 5.245 -28.557 -21.545 1.00 83.19 165 PHE A CA 1
ATOM 1300 C C . PHE A 1 165 ? 4.176 -27.598 -22.085 1.00 83.19 165 PHE A C 1
ATOM 1302 O O . PHE A 1 165 ? 3.740 -26.707 -21.361 1.00 83.19 165 PHE A O 1
ATOM 1309 N N . GLY A 1 166 ? 3.738 -27.756 -23.339 1.00 84.12 166 GLY A N 1
ATOM 1310 C CA . GLY A 1 166 ? 2.735 -26.876 -23.945 1.00 84.12 166 GLY A CA 1
ATOM 1311 C C . GLY A 1 166 ? 3.235 -25.447 -24.185 1.00 84.12 166 GLY A C 1
ATOM 1312 O O . GLY A 1 166 ? 2.420 -24.526 -24.246 1.00 84.12 166 GLY A O 1
ATOM 1313 N N . GLY A 1 167 ? 4.555 -25.260 -24.315 1.00 86.88 167 GLY A N 1
ATOM 1314 C CA . GLY A 1 167 ? 5.222 -23.960 -24.462 1.00 86.88 167 GLY A CA 1
ATOM 1315 C C . GLY A 1 167 ? 5.466 -23.229 -23.133 1.00 86.88 167 GLY A C 1
ATOM 1316 O O . GLY A 1 167 ? 5.021 -23.660 -22.072 1.00 86.88 167 GLY A O 1
ATOM 1317 N N . TRP A 1 168 ? 6.177 -22.102 -23.195 1.00 87.62 168 TRP A N 1
ATOM 1318 C CA . TRP A 1 168 ? 6.478 -21.244 -22.045 1.00 87.62 168 TRP A CA 1
ATOM 1319 C C . TRP A 1 168 ? 5.230 -20.503 -21.569 1.00 87.62 168 TRP A C 1
ATOM 1321 O O . TRP A 1 168 ? 4.657 -19.706 -22.320 1.00 87.62 168 TRP A O 1
ATOM 1331 N N . GLN A 1 169 ? 4.820 -20.734 -20.326 1.00 85.62 169 GLN A N 1
ATOM 1332 C CA . GLN A 1 169 ? 3.635 -20.106 -19.755 1.00 85.62 169 GLN A CA 1
ATOM 1333 C C . GLN A 1 169 ? 3.958 -18.723 -19.184 1.00 85.62 169 GLN A C 1
ATOM 1335 O O . GLN A 1 169 ? 5.096 -18.396 -18.833 1.00 85.62 169 GLN A O 1
ATOM 1340 N N . ALA A 1 170 ? 2.932 -17.879 -19.080 1.00 79.69 170 ALA A N 1
ATOM 1341 C CA . ALA A 1 170 ? 3.072 -16.575 -18.449 1.00 79.69 170 ALA A CA 1
ATOM 1342 C C . ALA A 1 170 ? 3.480 -16.739 -16.973 1.00 79.69 170 ALA A C 1
ATOM 1344 O O . ALA A 1 170 ? 2.777 -17.371 -16.190 1.00 79.69 170 ALA A O 1
ATOM 1345 N N . GLY A 1 171 ? 4.614 -16.143 -16.596 1.00 80.81 171 GLY A N 1
ATOM 1346 C CA . GLY A 1 171 ? 5.164 -16.236 -15.239 1.00 80.81 171 GLY A CA 1
ATOM 1347 C C . GLY A 1 171 ? 6.219 -17.328 -15.044 1.00 80.81 171 GLY A C 1
ATOM 1348 O O . GLY A 1 171 ? 6.846 -17.355 -13.984 1.00 80.81 171 GLY A O 1
ATOM 1349 N N . ASP A 1 172 ? 6.482 -18.168 -16.050 1.00 82.94 172 ASP A N 1
ATOM 1350 C CA . ASP A 1 172 ? 7.565 -19.148 -15.981 1.00 82.94 172 ASP A CA 1
ATOM 1351 C C . ASP A 1 172 ? 8.936 -18.463 -15.909 1.00 82.94 172 ASP A C 1
ATOM 1353 O O . ASP A 1 172 ? 9.260 -17.561 -16.687 1.00 82.94 172 ASP A O 1
ATOM 1357 N N . PHE A 1 173 ? 9.782 -18.937 -14.991 1.00 85.50 173 PHE A N 1
ATOM 1358 C CA . PHE A 1 173 ? 11.194 -18.570 -14.941 1.00 85.50 173 PHE A CA 1
ATOM 1359 C C . PHE A 1 173 ? 12.055 -19.728 -15.444 1.00 85.50 173 PHE A C 1
ATOM 1361 O O . PHE A 1 173 ? 12.297 -20.710 -14.743 1.00 85.50 173 PHE A O 1
ATOM 1368 N N . VAL A 1 174 ? 12.517 -19.599 -16.684 1.00 85.19 174 VAL A N 1
ATOM 1369 C CA . VAL A 1 174 ? 13.212 -20.657 -17.420 1.00 85.19 174 VAL A CA 1
ATOM 1370 C C . VAL A 1 174 ? 14.721 -20.495 -17.293 1.00 85.19 174 VAL A C 1
ATOM 1372 O O . VAL A 1 174 ? 15.265 -19.431 -17.587 1.00 85.19 174 VAL A O 1
ATOM 1375 N N . ILE A 1 175 ? 15.419 -21.569 -16.919 1.00 87.81 175 ILE A N 1
ATOM 1376 C CA . ILE A 1 175 ? 16.882 -21.585 -16.822 1.00 87.81 175 ILE A CA 1
ATOM 1377 C C . ILE A 1 175 ? 17.441 -22.685 -17.726 1.00 87.81 175 ILE A C 1
ATOM 1379 O O . ILE A 1 175 ? 17.205 -23.869 -17.496 1.00 87.81 175 ILE A O 1
ATOM 1383 N N . LEU A 1 176 ? 18.246 -22.295 -18.715 1.00 86.62 176 LEU A N 1
ATOM 1384 C CA . LEU A 1 176 ? 19.001 -23.225 -19.551 1.00 86.62 176 LEU A CA 1
ATOM 1385 C C . LEU A 1 176 ? 20.412 -23.416 -18.972 1.00 86.62 176 LEU A C 1
ATOM 1387 O O . LEU A 1 176 ? 21.239 -22.501 -18.988 1.00 86.62 176 LEU A O 1
ATOM 1391 N N . LEU A 1 177 ? 20.699 -24.611 -18.453 1.00 88.94 177 LEU A N 1
ATOM 1392 C CA . LEU A 1 177 ? 22.011 -24.962 -17.905 1.00 88.94 177 LEU A CA 1
ATOM 1393 C C . LEU A 1 177 ? 22.761 -25.891 -18.859 1.00 88.94 177 LEU A C 1
ATOM 1395 O O . LEU A 1 177 ? 22.233 -26.894 -19.326 1.00 88.94 177 LEU A O 1
ATOM 1399 N N . GLY A 1 178 ? 24.031 -25.581 -19.106 1.00 89.12 178 GLY A N 1
ATOM 1400 C CA . GLY A 1 178 ? 24.894 -26.402 -19.946 1.00 89.12 178 GLY A CA 1
ATOM 1401 C C . GLY A 1 178 ? 26.363 -26.030 -19.795 1.00 89.12 178 GLY A C 1
ATOM 1402 O O . GLY A 1 178 ? 26.708 -24.884 -19.478 1.00 89.12 178 GLY A O 1
ATOM 1403 N N . TRP A 1 179 ? 27.242 -26.998 -20.043 1.00 89.62 179 TRP A N 1
ATOM 1404 C CA . TRP A 1 179 ? 28.692 -26.811 -20.000 1.00 89.62 179 TRP A CA 1
ATOM 1405 C C . TRP A 1 179 ? 29.171 -25.739 -20.996 1.00 89.62 179 TRP A C 1
ATOM 1407 O O . TRP A 1 179 ? 28.438 -25.270 -21.871 1.00 89.62 179 TRP A O 1
ATOM 1417 N N . THR A 1 180 ? 30.401 -25.258 -20.841 1.00 87.69 180 THR A N 1
ATOM 1418 C CA . THR A 1 180 ? 30.987 -24.307 -21.794 1.00 87.69 180 THR A CA 1
ATOM 1419 C C . THR A 1 180 ? 31.220 -24.991 -23.145 1.00 87.69 180 THR A C 1
ATOM 1421 O O . THR A 1 180 ? 31.719 -26.108 -23.203 1.00 87.69 180 THR A O 1
ATOM 1424 N N . GLY A 1 181 ? 30.829 -24.326 -24.238 1.00 85.69 181 GLY A N 1
ATOM 1425 C CA . GLY A 1 181 ? 31.046 -24.821 -25.605 1.00 85.69 181 GLY A CA 1
ATOM 1426 C C . GLY A 1 181 ? 29.974 -25.757 -26.181 1.00 85.69 181 GLY A C 1
ATOM 1427 O O . GLY A 1 181 ? 30.156 -26.228 -27.296 1.00 85.69 181 GLY A O 1
ATOM 1428 N N . VAL A 1 182 ? 28.859 -26.009 -25.481 1.00 84.19 182 VAL A N 1
ATOM 1429 C CA . VAL A 1 182 ? 27.807 -26.946 -25.947 1.00 84.19 182 VAL A CA 1
ATOM 1430 C C . VAL A 1 182 ? 26.663 -26.300 -26.742 1.00 84.19 182 VAL A C 1
ATOM 1432 O O . VAL A 1 182 ? 25.725 -26.994 -27.110 1.00 84.19 182 VAL A O 1
ATOM 1435 N N . GLY A 1 183 ? 26.722 -24.991 -27.011 1.00 76.50 183 GLY A N 1
ATOM 1436 C CA . GLY A 1 183 ? 25.673 -24.296 -27.774 1.00 76.50 183 GLY A CA 1
ATOM 1437 C C . GLY A 1 183 ? 24.354 -24.119 -27.016 1.00 76.50 183 GLY A C 1
ATOM 1438 O O . GLY A 1 183 ? 23.293 -24.174 -27.627 1.00 76.50 183 GLY A O 1
ATOM 1439 N N . LYS A 1 184 ? 24.442 -23.938 -25.694 1.00 68.00 184 LYS A N 1
ATOM 1440 C CA . LYS A 1 184 ? 23.347 -23.367 -24.904 1.00 68.00 184 LYS A CA 1
ATOM 1441 C C . LYS A 1 184 ? 23.090 -21.909 -25.288 1.00 68.00 184 LYS A C 1
ATOM 1443 O O . LYS A 1 184 ? 24.075 -21.246 -25.693 1.00 68.00 184 LYS A O 1
#